Protein AF-A0A5J5BAY7-F1 (afdb_monomer_lite)

InterPro domains:
  IPR011989 Armadillo-like helical [G3DSA:1.25.10.10] (4-274)
  IPR016024 Armadillo-type fold [SSF48371] (13-218)

Radius of gyration: 22.44 Å; chains: 1; bounding box: 71×44×56 Å

Sequence (296 aa):
MIDYPHLGRLCSLVIPCALTALDHWSPAIKGQGMISFIHLAKNVNAAELSWYEDVILDACCQNIASSDDIWHLVVEMSVLLVTCIQQSNPRSPWYERMLNEMLSHLERQPRNKERRVAWLECIEPLLNGVGLVLLAHFSRIFPLFFRWMHADDDTTVLLVLERVHTVLKLTWIRNTTYIERLVDELATLYKEAVLKIAREEIRARILQILILLQQCKGSQFETAWDKHKDDPNLTALGPSFSGRDAATVKNSLLISMKMTLLNNDHLHIISHVMWGATTFTYEMNCLEGLLDQVAT

Organism: NCBI:txid561372

Structure (mmCIF, N/CA/C/O backbone):
data_AF-A0A5J5BAY7-F1
#
_entry.id   AF-A0A5J5BAY7-F1
#
loop_
_atom_site.group_PDB
_atom_site.id
_atom_site.type_symbol
_atom_site.label_atom_id
_atom_site.label_alt_id
_atom_site.label_comp_id
_atom_site.label_asym_id
_atom_site.label_entity_id
_atom_site.label_seq_id
_atom_site.pdbx_PDB_ins_code
_atom_site.Cartn_x
_atom_site.Cartn_y
_atom_site.Cartn_z
_atom_site.occupancy
_atom_site.B_iso_or_equiv
_atom_site.auth_seq_id
_atom_site.auth_comp_id
_atom_site.auth_asym_id
_atom_site.auth_atom_id
_atom_site.pdbx_PDB_model_num
ATOM 1 N N . MET A 1 1 ? 15.773 16.676 -19.544 1.00 53.06 1 MET A N 1
ATOM 2 C CA . MET A 1 1 ? 14.675 15.691 -19.591 1.00 53.06 1 MET A CA 1
ATOM 3 C C . MET A 1 1 ? 14.136 15.688 -21.003 1.00 53.06 1 MET A C 1
ATOM 5 O O . MET A 1 1 ? 13.925 16.762 -21.547 1.00 53.06 1 MET A O 1
ATOM 9 N N . ILE A 1 2 ? 14.073 14.512 -21.623 1.00 55.72 2 ILE A N 1
ATOM 10 C CA . ILE A 1 2 ? 13.462 14.324 -22.941 1.00 55.72 2 ILE A CA 1
ATOM 11 C C . ILE A 1 2 ? 12.095 13.706 -22.666 1.00 55.72 2 ILE A C 1
ATOM 13 O O . ILE A 1 2 ? 12.027 12.681 -21.982 1.00 55.72 2 ILE A O 1
ATOM 17 N N . ASP A 1 3 ? 11.047 14.336 -23.182 1.00 57.56 3 ASP A N 1
ATOM 18 C CA . ASP A 1 3 ? 9.665 13.911 -22.979 1.00 57.56 3 ASP A CA 1
ATOM 19 C C . ASP A 1 3 ? 9.143 13.125 -24.196 1.00 57.56 3 ASP A C 1
ATOM 21 O O . ASP A 1 3 ? 9.796 13.010 -25.245 1.00 57.56 3 ASP A O 1
ATOM 25 N N . TYR A 1 4 ? 7.953 12.547 -24.045 1.00 51.41 4 TYR A N 1
ATOM 26 C CA . TYR A 1 4 ? 7.202 11.921 -25.135 1.00 51.41 4 TYR A CA 1
ATOM 27 C C . TYR A 1 4 ? 7.071 12.881 -26.342 1.00 51.41 4 TYR A C 1
ATOM 29 O O . TYR A 1 4 ? 6.866 14.077 -26.127 1.00 51.41 4 TYR A O 1
ATOM 37 N N . PRO A 1 5 ? 7.160 12.421 -27.614 1.00 55.03 5 PRO A N 1
ATOM 38 C CA . PRO A 1 5 ? 7.156 11.035 -28.113 1.00 55.03 5 PRO A CA 1
ATOM 39 C C . PRO A 1 5 ? 8.536 10.440 -28.452 1.00 55.03 5 PRO A C 1
ATOM 41 O O . PRO A 1 5 ? 8.619 9.365 -29.045 1.00 55.03 5 PRO A O 1
ATOM 44 N N . HIS A 1 6 ? 9.640 11.120 -28.138 1.00 64.94 6 HIS A N 1
ATOM 45 C CA . HIS A 1 6 ? 10.969 10.685 -28.596 1.00 64.94 6 HIS A CA 1
ATOM 46 C C . HIS A 1 6 ? 11.645 9.667 -27.669 1.00 64.94 6 HIS A C 1
ATOM 48 O O . HIS A 1 6 ? 12.563 8.968 -28.100 1.00 64.94 6 HIS A O 1
ATOM 54 N N . LEU A 1 7 ? 11.176 9.557 -26.423 1.00 67.00 7 LEU A N 1
ATOM 55 C CA . LEU A 1 7 ? 11.771 8.693 -25.404 1.00 67.00 7 LEU A CA 1
ATOM 56 C C . LEU A 1 7 ? 11.570 7.195 -25.685 1.00 67.00 7 LEU A C 1
ATOM 58 O O . LEU A 1 7 ? 12.484 6.414 -25.441 1.00 67.00 7 LEU A O 1
ATOM 62 N N . GLY A 1 8 ? 10.447 6.810 -26.297 1.00 66.69 8 GLY A N 1
ATOM 63 C CA . GLY A 1 8 ? 10.157 5.416 -26.648 1.00 66.69 8 GLY A CA 1
ATOM 64 C C . GLY A 1 8 ? 11.190 4.774 -27.574 1.00 66.69 8 GLY A C 1
ATOM 65 O O . GLY A 1 8 ? 11.616 3.636 -27.390 1.00 66.69 8 GLY A O 1
ATOM 66 N N . ARG A 1 9 ? 11.712 5.557 -28.528 1.00 73.31 9 ARG A N 1
ATOM 67 C CA . ARG A 1 9 ? 12.782 5.116 -29.443 1.00 73.31 9 ARG A CA 1
ATOM 68 C C . ARG A 1 9 ? 14.124 4.917 -28.740 1.00 73.31 9 ARG A C 1
ATOM 70 O O . ARG A 1 9 ? 14.984 4.221 -29.271 1.00 73.31 9 ARG A O 1
ATOM 77 N N . LEU A 1 10 ? 14.303 5.532 -27.573 1.00 80.75 10 LEU A N 1
ATOM 78 C CA . LEU A 1 10 ? 15.515 5.443 -26.765 1.00 80.75 10 LEU A CA 1
ATOM 79 C C . LEU A 1 10 ? 15.427 4.353 -25.689 1.00 80.75 10 LEU A C 1
ATOM 81 O O . LEU A 1 10 ? 16.449 4.062 -25.073 1.00 80.75 10 LEU A O 1
ATOM 85 N N . CYS A 1 11 ? 14.270 3.712 -25.478 1.00 83.56 11 CYS A N 1
ATOM 86 C CA . CYS A 1 11 ? 14.108 2.637 -24.490 1.00 83.56 11 CYS A CA 1
ATOM 87 C C . CYS A 1 11 ? 15.143 1.517 -24.661 1.00 83.56 11 CYS A C 1
ATOM 89 O O . CYS A 1 11 ? 15.718 1.064 -23.676 1.00 83.56 11 CYS A O 1
ATOM 91 N N . SER A 1 12 ? 15.460 1.149 -25.906 1.00 85.38 12 SER A N 1
ATOM 92 C CA . SER A 1 12 ? 16.473 0.133 -26.230 1.00 85.38 12 SER A CA 1
ATOM 93 C C . SER A 1 12 ? 17.891 0.485 -25.766 1.00 85.38 12 SER A C 1
ATOM 95 O O . SER A 1 12 ? 18.706 -0.413 -25.570 1.00 85.38 12 SER A O 1
ATOM 97 N N . LEU A 1 13 ? 18.182 1.773 -25.561 1.00 87.56 13 LEU A N 1
ATOM 98 C CA . LEU A 1 13 ? 19.446 2.261 -25.016 1.00 87.56 13 LEU A CA 1
ATOM 99 C C . LEU A 1 13 ? 19.351 2.503 -23.505 1.00 87.56 13 LEU A C 1
ATOM 101 O O . LEU A 1 13 ? 20.243 2.114 -22.756 1.00 87.56 13 LEU A O 1
ATOM 105 N N . VAL A 1 14 ? 18.273 3.145 -23.048 1.00 90.38 14 VAL A N 1
ATOM 106 C CA . VAL A 1 14 ? 18.127 3.572 -21.650 1.00 90.38 14 VAL A CA 1
ATOM 107 C C . VAL A 1 14 ? 17.902 2.381 -20.722 1.00 90.38 14 VAL A C 1
ATOM 109 O O . VAL A 1 14 ? 18.503 2.347 -19.652 1.00 90.38 14 VAL A O 1
ATOM 112 N N . ILE A 1 15 ? 17.083 1.397 -21.116 1.00 93.81 15 ILE A N 1
ATOM 113 C CA . ILE A 1 15 ? 16.728 0.263 -20.248 1.00 93.81 15 ILE A CA 1
ATOM 114 C C . ILE A 1 15 ? 17.970 -0.558 -19.867 1.00 93.81 15 ILE A C 1
ATOM 116 O O . ILE A 1 15 ? 18.195 -0.720 -18.669 1.00 93.81 15 ILE A O 1
ATOM 120 N N . PRO A 1 16 ? 18.840 -1.007 -20.799 1.00 94.31 16 PRO A N 1
ATOM 121 C CA . PRO A 1 16 ? 20.054 -1.733 -20.416 1.00 94.31 16 PRO A CA 1
ATOM 122 C C . PRO A 1 16 ? 20.994 -0.929 -19.505 1.00 94.31 16 PRO A C 1
ATOM 124 O O . PRO A 1 16 ? 21.554 -1.477 -18.554 1.00 94.31 16 PRO A O 1
ATOM 127 N N . CYS A 1 17 ? 21.153 0.377 -19.754 1.00 94.69 17 CYS A N 1
ATOM 128 C CA . CYS A 1 17 ? 21.974 1.245 -18.906 1.00 94.69 17 CYS A CA 1
ATOM 129 C C . CYS A 1 17 ? 21.384 1.402 -17.499 1.00 94.69 17 CYS A C 1
ATOM 131 O O . CYS A 1 17 ? 22.120 1.336 -16.515 1.00 94.69 17 CYS A O 1
ATOM 133 N N . ALA A 1 18 ? 20.066 1.583 -17.397 1.00 95.81 18 ALA A N 1
ATOM 134 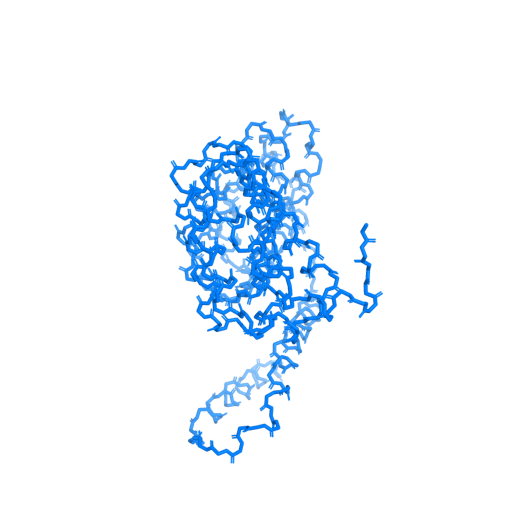C CA . ALA A 1 18 ? 19.375 1.695 -16.121 1.00 95.81 18 ALA A CA 1
ATOM 135 C C . ALA A 1 18 ? 19.433 0.374 -15.336 1.00 95.81 18 ALA A C 1
ATOM 137 O O . ALA A 1 18 ? 19.742 0.408 -14.149 1.00 95.81 18 ALA A O 1
ATOM 138 N N . LEU A 1 19 ? 19.246 -0.781 -15.992 1.00 96.44 19 LEU A N 1
ATOM 139 C CA . LEU A 1 19 ? 19.430 -2.105 -15.376 1.00 96.44 19 LEU A CA 1
ATOM 140 C C . LEU A 1 19 ? 20.855 -2.275 -14.835 1.00 96.44 19 LEU A C 1
ATOM 142 O O . LEU A 1 19 ? 21.036 -2.618 -13.672 1.00 96.44 19 LEU A O 1
ATOM 146 N N . THR A 1 20 ? 21.868 -1.915 -15.628 1.00 95.88 20 THR A N 1
ATOM 147 C CA . THR A 1 20 ? 23.274 -1.974 -15.190 1.00 95.88 20 THR A CA 1
ATOM 148 C C . THR A 1 20 ? 23.527 -1.085 -13.964 1.00 95.88 20 THR A C 1
ATOM 150 O O . THR A 1 20 ? 24.296 -1.445 -13.073 1.00 95.88 20 THR A O 1
ATOM 153 N N . ALA A 1 21 ? 22.878 0.081 -13.892 1.00 96.50 21 ALA A N 1
ATOM 154 C CA . ALA A 1 21 ? 22.967 0.958 -12.728 1.00 96.50 21 ALA A CA 1
ATOM 155 C C . ALA A 1 21 ? 22.283 0.360 -11.483 1.00 96.50 21 ALA A C 1
ATOM 157 O O . ALA A 1 21 ? 22.792 0.543 -10.377 1.00 96.50 21 ALA A O 1
ATOM 158 N N . LEU A 1 22 ? 21.172 -0.372 -11.644 1.00 95.94 22 LEU A N 1
ATOM 159 C CA . LEU A 1 22 ? 20.490 -1.073 -10.547 1.00 95.94 22 LEU A CA 1
ATOM 160 C C . LEU A 1 22 ? 21.323 -2.224 -9.960 1.00 95.94 22 LEU A C 1
ATOM 162 O O . LEU A 1 22 ? 21.253 -2.471 -8.754 1.00 95.94 22 LEU A O 1
ATOM 166 N N . ASP A 1 23 ? 22.147 -2.880 -10.777 1.00 94.12 23 ASP A N 1
ATOM 167 C CA . ASP A 1 23 ? 23.047 -3.958 -10.339 1.00 94.12 23 ASP A CA 1
ATOM 168 C C . ASP A 1 23 ? 24.301 -3.441 -9.615 1.00 94.12 23 ASP A C 1
ATOM 170 O O . ASP A 1 23 ? 25.063 -4.202 -9.013 1.00 94.12 23 ASP A O 1
ATOM 174 N N . HIS A 1 24 ? 24.532 -2.128 -9.637 1.00 94.69 24 HIS A N 1
ATOM 175 C CA . HIS A 1 24 ? 25.718 -1.533 -9.046 1.00 94.69 24 HIS A CA 1
ATOM 176 C C . HIS A 1 24 ? 25.659 -1.539 -7.507 1.00 94.69 24 HIS A C 1
ATOM 178 O O . HIS A 1 24 ? 24.650 -1.201 -6.909 1.00 94.69 24 HIS A O 1
ATOM 184 N N . TRP A 1 25 ? 26.761 -1.840 -6.816 1.00 91.12 25 TRP A N 1
ATOM 185 C CA . TRP A 1 25 ? 26.791 -1.922 -5.343 1.00 91.12 25 TRP A CA 1
ATOM 186 C C . TRP A 1 25 ? 26.541 -0.579 -4.621 1.00 91.12 25 TRP A C 1
ATOM 188 O O . TRP A 1 25 ? 26.027 -0.564 -3.506 1.00 91.12 25 TRP A O 1
ATOM 198 N N . SER A 1 26 ? 26.917 0.548 -5.236 1.00 93.81 26 SER A N 1
ATOM 199 C CA . SER A 1 26 ? 26.745 1.900 -4.671 1.00 93.81 26 SER A CA 1
ATOM 200 C C . SER A 1 26 ? 25.283 2.376 -4.717 1.00 93.81 26 SER A C 1
ATOM 202 O O . SER A 1 26 ? 24.743 2.510 -5.822 1.00 93.81 26 SER A O 1
ATOM 204 N N . PRO A 1 27 ? 24.674 2.747 -3.569 1.00 93.62 27 PRO A N 1
ATOM 205 C CA . PRO A 1 27 ? 23.309 3.276 -3.516 1.00 93.62 27 PRO A CA 1
ATOM 206 C C . PRO A 1 27 ? 23.093 4.514 -4.392 1.00 93.62 27 PRO A C 1
ATOM 208 O O . PRO A 1 27 ? 22.037 4.661 -4.995 1.00 93.62 27 PRO A O 1
ATOM 211 N N . ALA A 1 28 ? 24.103 5.378 -4.530 1.00 94.44 28 ALA A N 1
ATOM 212 C CA . ALA A 1 28 ? 23.997 6.583 -5.351 1.00 94.44 28 ALA A CA 1
ATOM 213 C C . ALA A 1 28 ? 23.792 6.256 -6.841 1.00 94.44 28 ALA A C 1
ATOM 215 O O . ALA A 1 28 ? 22.986 6.897 -7.513 1.00 94.44 28 ALA A O 1
ATOM 216 N N . ILE A 1 29 ? 24.492 5.235 -7.350 1.00 95.19 29 ILE A N 1
ATOM 217 C CA . ILE A 1 29 ? 24.365 4.796 -8.747 1.00 95.19 29 ILE A CA 1
ATOM 218 C C . ILE A 1 29 ? 23.037 4.062 -8.949 1.00 95.19 29 ILE A C 1
ATOM 220 O O . ILE A 1 29 ? 22.323 4.370 -9.905 1.00 95.19 29 ILE A O 1
ATOM 224 N N . LYS A 1 30 ? 22.649 3.195 -8.002 1.00 96.06 30 LYS A N 1
ATOM 225 C CA . LYS A 1 30 ? 21.320 2.565 -8.002 1.00 96.06 30 LYS A CA 1
ATOM 226 C C . LYS A 1 30 ? 20.202 3.599 -8.059 1.00 96.06 30 LYS A C 1
ATOM 228 O O . LYS A 1 30 ? 19.311 3.485 -8.894 1.00 96.06 30 LYS A O 1
ATOM 233 N N . GLY A 1 31 ? 20.286 4.639 -7.228 1.00 96.19 31 GLY A N 1
ATOM 234 C CA . GLY A 1 31 ? 19.310 5.725 -7.189 1.00 96.19 31 GLY A CA 1
ATOM 235 C C . GLY A 1 31 ? 19.138 6.414 -8.544 1.00 96.19 31 GLY A C 1
ATOM 236 O O . GLY A 1 31 ? 18.011 6.655 -8.962 1.00 96.19 31 GLY A O 1
ATOM 237 N N . GLN A 1 32 ? 20.223 6.654 -9.290 1.00 96.38 32 GLN A N 1
ATOM 238 C CA . GLN A 1 32 ? 20.127 7.207 -10.651 1.00 96.38 32 GLN A CA 1
ATOM 239 C C . GLN A 1 32 ? 19.457 6.240 -11.640 1.00 96.38 32 GLN A C 1
ATOM 241 O O . GLN A 1 32 ? 18.660 6.672 -12.478 1.00 96.38 32 GLN A O 1
ATOM 246 N N . GLY A 1 33 ? 19.727 4.936 -11.522 1.00 96.62 33 GLY A N 1
ATOM 247 C CA . GLY A 1 33 ? 19.006 3.903 -12.272 1.00 96.62 33 GLY A CA 1
ATOM 248 C C . GLY A 1 33 ? 17.502 3.931 -11.985 1.00 96.62 33 GLY A C 1
ATOM 249 O O . GLY A 1 33 ? 16.695 3.956 -12.912 1.00 96.62 33 GLY A O 1
ATOM 250 N N . MET A 1 34 ? 17.123 4.033 -10.708 1.00 97.3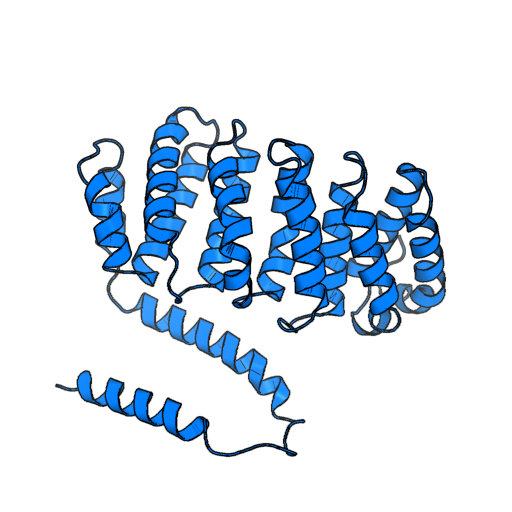1 34 MET A N 1
ATOM 251 C CA . MET A 1 34 ? 15.722 4.102 -10.276 1.00 97.31 34 MET A CA 1
ATOM 252 C C . MET A 1 34 ? 15.021 5.362 -10.781 1.00 97.31 34 MET A C 1
ATOM 254 O O . MET A 1 34 ? 13.934 5.268 -11.341 1.00 97.31 34 MET A O 1
ATOM 258 N N . ILE A 1 35 ? 15.657 6.533 -10.665 1.00 96.94 35 ILE A N 1
ATOM 259 C CA . ILE A 1 35 ? 15.130 7.802 -11.199 1.00 96.94 35 ILE A CA 1
ATOM 260 C C . ILE A 1 35 ? 14.907 7.702 -12.711 1.00 96.94 35 ILE A C 1
ATOM 262 O O . ILE A 1 35 ? 13.886 8.165 -13.220 1.00 96.94 35 ILE A O 1
ATOM 266 N N . SER A 1 36 ? 15.832 7.062 -13.431 1.00 95.56 36 SER A N 1
ATOM 267 C CA . SER A 1 36 ? 15.702 6.850 -14.874 1.00 95.56 36 SER A CA 1
ATOM 268 C C . SER A 1 36 ? 14.483 5.985 -15.201 1.00 95.56 36 SER A C 1
ATOM 270 O O . SER A 1 36 ? 13.698 6.341 -16.078 1.00 95.56 36 SER A O 1
ATOM 272 N N . PHE A 1 37 ? 14.269 4.894 -14.463 1.00 96.38 37 PHE A N 1
ATOM 273 C CA . PHE A 1 37 ? 13.086 4.050 -14.628 1.00 96.38 37 PHE A CA 1
ATOM 274 C C . PHE A 1 37 ? 11.779 4.735 -14.226 1.00 96.38 37 PHE A C 1
ATOM 276 O O . PHE A 1 37 ? 10.783 4.574 -14.924 1.00 96.38 37 PHE A O 1
ATOM 283 N N . ILE A 1 38 ? 11.774 5.530 -13.155 1.00 96.69 38 ILE A N 1
ATOM 284 C CA . ILE A 1 38 ? 10.616 6.345 -12.760 1.00 96.69 38 ILE A CA 1
ATOM 285 C C . ILE A 1 38 ? 10.261 7.325 -13.885 1.00 96.69 38 ILE A C 1
ATOM 287 O O . ILE A 1 38 ? 9.089 7.458 -14.242 1.00 96.69 38 ILE A O 1
ATOM 291 N N . HIS A 1 39 ? 11.263 7.982 -14.484 1.00 93.69 39 HIS A N 1
ATOM 292 C CA . HIS A 1 39 ? 11.052 8.870 -15.630 1.00 93.69 39 HIS A CA 1
ATOM 293 C C . HIS A 1 39 ? 10.486 8.112 -16.830 1.00 93.69 39 HIS A C 1
ATOM 295 O O . HIS A 1 39 ? 9.525 8.583 -17.435 1.00 93.69 39 HIS A O 1
ATOM 301 N N . LEU A 1 40 ? 11.023 6.929 -17.148 1.00 93.06 40 LEU A N 1
ATOM 302 C CA . LEU A 1 40 ? 10.477 6.076 -18.207 1.00 93.06 40 LEU A CA 1
ATOM 303 C C . LEU A 1 40 ? 9.014 5.716 -17.922 1.00 93.06 40 LEU A C 1
ATOM 305 O O . LEU A 1 40 ? 8.155 6.010 -18.743 1.00 93.06 40 LEU A O 1
ATOM 309 N N . ALA A 1 41 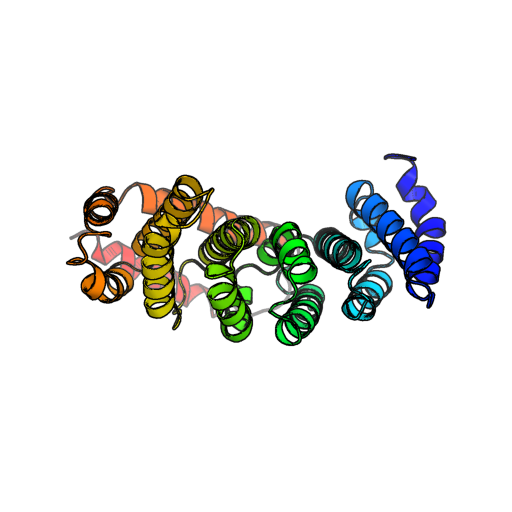? 8.707 5.170 -16.746 1.00 92.94 41 ALA A N 1
ATOM 310 C CA . ALA A 1 41 ? 7.361 4.720 -16.393 1.00 92.94 41 ALA A CA 1
ATOM 311 C C . ALA A 1 41 ? 6.300 5.832 -16.483 1.00 92.94 41 ALA A C 1
ATOM 313 O O . ALA A 1 41 ? 5.147 5.552 -16.797 1.00 92.94 41 ALA A O 1
ATOM 314 N N . LYS A 1 42 ? 6.687 7.091 -16.234 1.00 92.19 42 LYS A N 1
ATOM 315 C CA . LYS A 1 42 ? 5.799 8.263 -16.327 1.00 92.19 42 LYS A CA 1
ATOM 316 C C . LYS A 1 42 ? 5.621 8.806 -17.751 1.00 92.19 42 LYS A C 1
ATOM 318 O O . LYS A 1 42 ? 4.668 9.542 -17.985 1.00 92.19 42 LYS A O 1
ATOM 323 N N . ASN A 1 43 ? 6.520 8.487 -18.685 1.00 90.00 43 ASN A N 1
ATOM 324 C CA . ASN A 1 43 ? 6.593 9.146 -20.000 1.00 90.00 43 ASN A CA 1
ATOM 325 C C . ASN A 1 43 ? 6.517 8.193 -21.202 1.00 90.00 43 ASN A C 1
ATOM 327 O O . ASN A 1 43 ? 6.431 8.648 -22.343 1.00 90.00 43 ASN A O 1
ATOM 331 N N . VAL A 1 44 ? 6.581 6.888 -20.966 1.00 88.06 44 VAL A N 1
ATOM 332 C CA . VAL A 1 44 ? 6.598 5.839 -21.986 1.00 88.06 44 VAL A CA 1
ATOM 333 C C . VAL A 1 44 ? 5.330 4.994 -21.872 1.00 88.06 44 VAL A C 1
ATOM 335 O O . VAL A 1 44 ? 4.807 4.785 -20.779 1.00 88.06 44 VAL A O 1
ATOM 338 N N . ASN A 1 45 ? 4.810 4.519 -23.007 1.00 84.12 45 ASN A N 1
ATOM 339 C CA . ASN A 1 45 ? 3.641 3.643 -23.004 1.00 84.12 45 ASN A CA 1
ATOM 340 C C . ASN A 1 45 ? 4.010 2.213 -22.559 1.00 84.12 45 ASN A C 1
ATOM 342 O O . ASN A 1 45 ? 5.14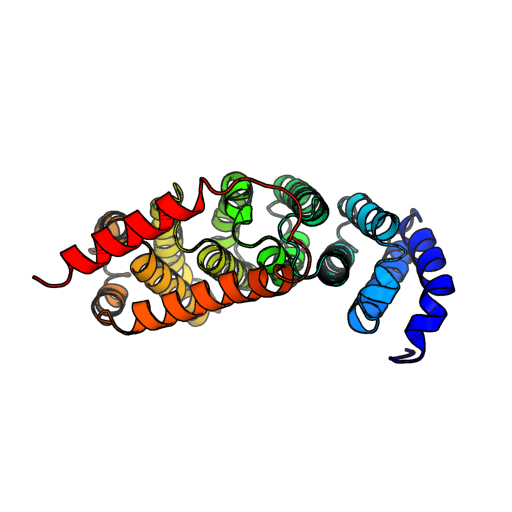9 1.764 -22.688 1.00 84.12 45 ASN A O 1
ATOM 346 N N . ALA A 1 46 ? 3.021 1.464 -22.076 1.00 86.56 46 ALA A N 1
ATOM 347 C CA . ALA A 1 46 ? 3.229 0.097 -21.603 1.00 86.56 46 ALA A CA 1
ATOM 348 C C . ALA A 1 46 ? 3.785 -0.851 -22.682 1.00 86.56 46 ALA A C 1
ATOM 350 O O . ALA A 1 46 ? 4.557 -1.751 -22.363 1.00 86.56 46 ALA A O 1
ATOM 351 N N . ALA A 1 47 ? 3.434 -0.648 -23.958 1.00 86.50 47 ALA A N 1
ATOM 352 C CA . ALA A 1 47 ? 3.891 -1.507 -25.049 1.00 86.50 47 ALA A CA 1
ATOM 353 C C . ALA A 1 47 ? 5.416 -1.432 -25.233 1.00 86.50 47 ALA A C 1
ATOM 355 O O . ALA A 1 47 ? 6.059 -2.452 -25.460 1.00 86.50 47 ALA A O 1
ATOM 356 N N . GLU A 1 48 ? 6.011 -0.253 -25.069 1.00 86.44 48 GLU A N 1
ATOM 357 C CA . GLU A 1 48 ? 7.461 -0.052 -25.155 1.00 86.44 48 GLU A CA 1
ATOM 358 C C . GLU A 1 48 ? 8.212 -0.718 -23.989 1.00 86.44 48 GLU A C 1
ATOM 360 O O . GLU A 1 48 ? 9.302 -1.254 -24.195 1.00 86.44 48 GLU A O 1
ATOM 365 N N . LEU A 1 49 ? 7.619 -0.761 -22.789 1.00 88.94 49 LEU A N 1
ATOM 366 C CA . LEU A 1 49 ? 8.199 -1.450 -21.627 1.00 88.94 49 LEU A CA 1
ATOM 367 C C . LEU A 1 49 ? 7.948 -2.964 -21.631 1.00 88.94 49 LEU A C 1
ATOM 369 O O . LEU A 1 49 ? 8.771 -3.707 -21.103 1.00 88.94 49 LEU A O 1
ATOM 373 N N . SER A 1 50 ? 6.856 -3.429 -22.246 1.00 85.25 50 SER A N 1
ATOM 374 C CA . SER A 1 50 ? 6.458 -4.847 -22.248 1.00 85.25 50 SER A CA 1
ATOM 375 C C . SER A 1 50 ? 7.505 -5.779 -22.869 1.00 85.25 50 SER A C 1
ATOM 377 O O . SER A 1 50 ? 7.671 -6.909 -22.423 1.00 85.25 50 SER A O 1
ATOM 379 N N . TRP A 1 51 ? 8.306 -5.287 -23.822 1.00 87.31 51 TRP A N 1
ATOM 380 C CA . TRP A 1 51 ? 9.426 -6.037 -24.411 1.00 87.31 51 TRP A CA 1
ATOM 381 C C . TRP A 1 51 ? 10.527 -6.401 -23.407 1.00 87.31 51 TRP A C 1
ATOM 383 O O . TRP A 1 51 ? 11.336 -7.287 -23.674 1.00 87.31 51 TRP A O 1
ATOM 393 N N . TYR A 1 52 ? 10.565 -5.709 -22.270 1.00 91.88 52 TYR A N 1
ATOM 394 C CA . TYR A 1 52 ? 11.541 -5.878 -21.200 1.00 91.88 52 TYR A CA 1
ATOM 395 C C . TYR A 1 52 ? 10.866 -6.255 -19.874 1.00 91.88 52 TYR A C 1
ATOM 397 O O . TYR A 1 52 ? 11.481 -6.104 -18.821 1.00 91.88 52 TYR A O 1
ATOM 405 N N . GLU A 1 53 ? 9.613 -6.723 -19.914 1.00 93.31 53 GLU A N 1
ATOM 406 C CA . GLU A 1 53 ? 8.786 -6.993 -18.733 1.00 93.31 53 GLU A CA 1
ATOM 407 C C . GLU A 1 53 ? 9.531 -7.803 -17.671 1.00 93.31 53 GLU A C 1
ATOM 409 O O . GLU A 1 53 ? 9.747 -7.309 -16.563 1.00 93.31 53 GLU A O 1
ATOM 414 N N . ASP A 1 54 ? 9.971 -9.012 -18.023 1.00 95.06 54 ASP A N 1
ATOM 415 C CA . ASP A 1 54 ? 10.544 -9.935 -17.045 1.00 95.06 54 ASP A CA 1
ATOM 416 C C . ASP A 1 54 ? 11.830 -9.380 -16.427 1.00 95.06 54 ASP A C 1
ATOM 418 O O . ASP A 1 54 ? 12.013 -9.438 -15.214 1.00 95.06 54 ASP A O 1
ATOM 422 N N . VAL A 1 55 ? 12.709 -8.784 -17.239 1.00 95.94 55 VAL A N 1
ATOM 423 C CA . VAL A 1 55 ? 13.994 -8.257 -16.756 1.00 95.94 55 VAL A CA 1
ATOM 424 C C . VAL A 1 55 ? 13.819 -7.014 -15.886 1.00 95.94 55 VAL A C 1
ATOM 426 O O . VAL A 1 55 ? 14.528 -6.855 -14.895 1.00 95.94 55 VAL A O 1
ATOM 429 N N . ILE A 1 56 ? 12.856 -6.148 -16.212 1.00 96.50 56 ILE A N 1
ATOM 430 C CA . ILE A 1 56 ? 12.563 -4.951 -15.419 1.00 96.50 56 ILE A CA 1
ATOM 431 C C . ILE A 1 56 ? 11.924 -5.342 -14.086 1.00 96.50 56 ILE A C 1
ATOM 433 O O . ILE A 1 56 ? 12.342 -4.855 -13.033 1.00 96.50 56 ILE A O 1
ATOM 437 N N . LEU A 1 57 ? 10.904 -6.202 -14.112 1.00 96.88 57 LEU A N 1
ATOM 438 C CA . LEU A 1 57 ? 10.158 -6.559 -12.907 1.00 96.88 57 LEU A CA 1
ATOM 439 C C . LEU A 1 57 ? 10.964 -7.471 -11.979 1.00 96.88 57 LEU A C 1
ATOM 441 O O . LEU A 1 57 ? 10.850 -7.341 -10.757 1.00 96.88 57 LEU A O 1
ATOM 445 N N . ASP A 1 58 ? 11.840 -8.320 -12.521 1.00 96.69 58 ASP A N 1
ATOM 446 C CA . ASP A 1 58 ? 12.793 -9.075 -11.708 1.00 96.69 58 ASP A CA 1
ATOM 447 C C . ASP A 1 58 ? 13.806 -8.141 -11.030 1.00 96.69 58 ASP A C 1
ATOM 449 O O . ASP A 1 58 ? 13.988 -8.224 -9.813 1.00 96.69 58 ASP A O 1
ATOM 453 N N . ALA A 1 59 ? 14.367 -7.169 -11.763 1.00 96.12 59 ALA A N 1
ATOM 454 C CA . ALA A 1 59 ? 15.260 -6.159 -11.192 1.00 96.12 59 ALA A CA 1
ATOM 455 C C . ALA A 1 59 ? 14.577 -5.322 -10.096 1.00 96.12 59 ALA A C 1
ATOM 457 O O . ALA A 1 59 ? 15.207 -5.007 -9.081 1.00 96.12 59 ALA A O 1
ATOM 458 N N . CYS A 1 60 ? 13.286 -5.001 -10.248 1.00 96.31 60 CYS A N 1
ATOM 459 C CA . CYS A 1 60 ? 12.503 -4.363 -9.187 1.00 96.31 60 CYS A CA 1
ATOM 460 C C . CYS A 1 60 ? 12.482 -5.234 -7.927 1.00 96.31 60 CYS A C 1
ATOM 462 O O . CYS A 1 60 ? 12.889 -4.765 -6.866 1.00 96.31 60 CYS A O 1
ATOM 464 N N . CYS A 1 61 ? 12.090 -6.508 -8.052 1.00 94.62 61 CYS A N 1
ATOM 465 C CA . CYS A 1 61 ? 12.000 -7.433 -6.920 1.00 94.62 61 CYS A CA 1
ATOM 466 C C . CYS A 1 61 ? 13.343 -7.577 -6.187 1.00 94.62 61 CYS A C 1
ATOM 468 O O . CYS A 1 61 ? 13.393 -7.478 -4.962 1.00 94.62 61 CYS A O 1
ATOM 470 N N . GLN A 1 62 ? 14.440 -7.750 -6.930 1.00 93.12 62 GLN A N 1
ATOM 471 C CA . GLN A 1 62 ? 15.782 -7.886 -6.357 1.00 93.12 62 GLN A CA 1
ATOM 472 C C . GLN A 1 62 ? 16.223 -6.640 -5.571 1.00 93.12 62 GLN A C 1
ATOM 474 O O . GLN A 1 62 ? 16.935 -6.748 -4.571 1.00 93.12 62 GLN A O 1
ATOM 479 N N . ASN A 1 63 ? 15.784 -5.449 -5.991 1.00 93.94 63 ASN A N 1
ATOM 480 C CA . ASN A 1 63 ? 16.165 -4.189 -5.357 1.00 93.94 63 ASN A CA 1
ATOM 481 C C . ASN A 1 63 ? 15.258 -3.774 -4.190 1.00 93.94 63 ASN A C 1
ATOM 483 O O . ASN A 1 63 ? 15.607 -2.821 -3.493 1.00 93.94 63 ASN A O 1
ATOM 487 N N . ILE A 1 64 ? 14.170 -4.493 -3.885 1.00 90.56 64 ILE A N 1
ATOM 488 C CA . ILE A 1 64 ? 13.371 -4.251 -2.666 1.00 90.56 64 ILE A CA 1
ATOM 489 C C . ILE A 1 64 ? 14.248 -4.403 -1.408 1.00 90.56 64 ILE A C 1
ATOM 491 O O . ILE A 1 64 ? 14.125 -3.635 -0.458 1.00 90.56 64 ILE A O 1
ATOM 495 N N . ALA A 1 65 ? 15.257 -5.271 -1.414 1.00 82.31 65 ALA A N 1
ATOM 496 C CA . ALA A 1 65 ? 16.205 -5.392 -0.304 1.00 82.31 65 ALA A CA 1
ATOM 497 C C . ALA A 1 65 ? 17.264 -4.264 -0.212 1.00 82.31 65 ALA A C 1
ATOM 499 O O . ALA A 1 65 ? 18.373 -4.499 0.266 1.00 82.31 65 ALA A O 1
ATOM 500 N N . SER A 1 66 ? 16.950 -3.044 -0.653 1.00 81.19 66 SER A N 1
ATOM 501 C CA . SER A 1 66 ? 17.878 -1.904 -0.642 1.00 81.19 66 SER A CA 1
ATOM 502 C C . SER A 1 66 ? 18.019 -1.205 0.720 1.00 81.19 66 SER A C 1
ATOM 504 O O . SER A 1 66 ? 17.257 -1.441 1.669 1.00 81.19 66 SER A O 1
ATOM 506 N N . SER A 1 67 ? 19.024 -0.324 0.799 1.00 83.56 67 SER A N 1
ATOM 507 C CA . SER A 1 67 ? 19.258 0.577 1.931 1.00 83.56 67 SER A CA 1
ATOM 508 C C . SER A 1 67 ? 18.133 1.602 2.100 1.00 83.56 67 SER A C 1
ATOM 510 O O . SER A 1 67 ? 17.374 1.874 1.168 1.00 83.56 67 SER A O 1
ATOM 512 N N . ASP A 1 68 ? 18.049 2.186 3.296 1.00 83.75 68 ASP A N 1
ATOM 513 C CA . ASP A 1 68 ? 17.015 3.166 3.654 1.00 83.75 68 ASP A CA 1
ATOM 514 C C . ASP A 1 68 ? 17.062 4.404 2.741 1.00 83.75 68 ASP A C 1
ATOM 516 O O . ASP A 1 68 ? 16.022 4.825 2.236 1.00 83.75 68 ASP A O 1
ATOM 520 N N . ASP A 1 69 ? 18.265 4.885 2.404 1.00 88.44 69 ASP A N 1
ATOM 521 C CA . ASP A 1 69 ? 18.493 6.087 1.584 1.00 88.44 69 ASP A CA 1
ATOM 522 C C . ASP A 1 69 ? 17.784 6.070 0.220 1.00 88.44 69 ASP A C 1
ATOM 524 O O . ASP A 1 69 ? 17.388 7.115 -0.296 1.00 88.44 69 ASP A O 1
ATOM 528 N N . ILE A 1 70 ? 17.625 4.889 -0.384 1.00 93.50 70 ILE A N 1
ATOM 529 C CA . ILE A 1 70 ? 17.025 4.729 -1.718 1.00 93.50 70 ILE A CA 1
ATOM 530 C C . ILE A 1 70 ? 15.696 3.980 -1.684 1.00 93.50 70 ILE A C 1
ATOM 532 O O . ILE A 1 70 ? 15.085 3.776 -2.730 1.00 93.50 70 ILE A O 1
ATOM 536 N N . TRP A 1 71 ? 15.219 3.585 -0.502 1.00 94.00 71 TRP A N 1
ATOM 537 C CA . TRP A 1 71 ? 13.993 2.802 -0.365 1.00 94.00 71 TRP A CA 1
ATOM 538 C C . TRP A 1 71 ? 12.784 3.491 -1.008 1.00 94.00 71 TRP A C 1
ATOM 540 O O . TRP A 1 71 ? 12.002 2.840 -1.695 1.00 94.00 71 TRP A O 1
ATOM 550 N N . HIS A 1 72 ? 12.655 4.809 -0.849 1.00 95.19 72 HIS A N 1
ATOM 551 C CA . HIS A 1 72 ? 11.567 5.567 -1.467 1.00 95.19 72 HIS A CA 1
ATOM 552 C C . HIS A 1 72 ? 11.567 5.459 -3.000 1.00 95.19 72 HIS A C 1
ATOM 554 O O . HIS A 1 72 ? 10.520 5.199 -3.591 1.00 95.19 72 HIS A O 1
ATOM 560 N N . LEU A 1 73 ? 12.744 5.546 -3.632 1.00 97.06 73 LEU A N 1
ATOM 561 C CA . LEU A 1 73 ? 12.896 5.366 -5.078 1.00 97.06 73 LEU A CA 1
ATOM 562 C C . LEU A 1 73 ? 12.569 3.936 -5.502 1.00 97.06 73 LEU A C 1
ATOM 564 O O . LEU A 1 73 ? 11.921 3.737 -6.524 1.00 97.06 73 LEU A O 1
ATOM 568 N N . VAL A 1 74 ? 12.994 2.939 -4.721 1.00 96.06 74 VAL A N 1
ATOM 569 C CA . VAL A 1 74 ? 12.710 1.525 -5.002 1.00 96.06 74 VAL A CA 1
ATOM 570 C C . VAL A 1 74 ? 11.211 1.269 -5.021 1.00 96.06 74 VAL A C 1
ATOM 572 O O . VAL A 1 74 ? 10.718 0.632 -5.951 1.00 96.06 74 VAL A O 1
ATOM 575 N N . VAL A 1 75 ? 10.489 1.746 -4.005 1.00 97.12 75 VAL A N 1
ATOM 576 C CA . VAL A 1 75 ? 9.039 1.561 -3.915 1.00 97.12 75 VAL A CA 1
ATOM 577 C C . VAL A 1 75 ? 8.347 2.277 -5.070 1.00 97.12 75 VAL A C 1
ATOM 579 O O . VAL A 1 75 ? 7.556 1.642 -5.766 1.00 97.12 75 VAL A O 1
ATOM 582 N N . GLU A 1 76 ? 8.655 3.556 -5.304 1.00 97.81 76 GLU A N 1
ATOM 583 C CA . GLU A 1 76 ? 8.035 4.336 -6.380 1.00 97.81 76 GLU A CA 1
ATOM 584 C C . GLU A 1 76 ? 8.277 3.677 -7.745 1.00 97.81 76 GLU A C 1
ATOM 586 O O . GLU A 1 76 ? 7.328 3.402 -8.480 1.00 97.81 76 GLU A O 1
ATOM 591 N N . MET A 1 77 ? 9.537 3.351 -8.054 1.00 97.62 77 MET A N 1
ATOM 592 C CA . MET A 1 77 ? 9.924 2.663 -9.286 1.00 97.62 77 MET A CA 1
ATOM 593 C C . MET A 1 77 ? 9.154 1.352 -9.455 1.00 97.62 77 MET A C 1
ATOM 595 O O . MET A 1 77 ? 8.565 1.112 -10.508 1.00 97.62 77 MET A O 1
ATOM 599 N N . SER A 1 78 ? 9.143 0.517 -8.416 1.00 97.50 78 SER A N 1
ATOM 600 C CA . SER A 1 78 ? 8.527 -0.809 -8.458 1.00 97.50 78 SER A CA 1
ATOM 601 C C . SER A 1 78 ? 7.022 -0.727 -8.685 1.00 97.50 78 SER A C 1
ATOM 603 O O . SER A 1 78 ? 6.495 -1.455 -9.525 1.00 97.50 78 SER A O 1
ATOM 605 N N . VAL A 1 79 ? 6.328 0.175 -7.978 1.00 97.31 79 VAL A N 1
ATOM 606 C CA . VAL A 1 79 ? 4.880 0.360 -8.143 1.00 97.31 79 VAL A CA 1
ATOM 607 C C . VAL A 1 79 ? 4.559 0.902 -9.534 1.00 97.31 79 VAL A C 1
ATOM 609 O O . VAL A 1 79 ? 3.669 0.371 -10.200 1.00 97.31 79 VAL A O 1
ATOM 612 N N . LEU A 1 80 ? 5.287 1.917 -10.006 1.00 96.69 80 LEU A N 1
ATOM 613 C CA . LEU A 1 80 ? 5.044 2.505 -11.323 1.00 96.69 80 LEU A CA 1
ATOM 614 C C . LEU A 1 80 ? 5.286 1.496 -12.445 1.00 96.69 80 LEU A C 1
ATOM 616 O O . LEU A 1 80 ? 4.449 1.372 -13.334 1.00 96.69 80 LEU A O 1
ATOM 620 N N . LEU A 1 81 ? 6.389 0.747 -12.400 1.00 96.56 81 LEU A N 1
ATOM 621 C CA . LEU A 1 81 ? 6.713 -0.212 -13.456 1.00 96.56 81 LEU A CA 1
ATOM 622 C C . LEU A 1 81 ? 5.759 -1.403 -13.456 1.00 96.56 81 LEU A C 1
ATOM 624 O O . LEU A 1 81 ? 5.248 -1.746 -14.520 1.00 96.56 81 LEU A O 1
ATOM 628 N N . VAL A 1 82 ? 5.450 -1.998 -12.296 1.00 95.94 82 VAL A N 1
ATOM 629 C CA . VAL A 1 82 ? 4.515 -3.134 -12.262 1.00 95.94 82 VAL A CA 1
ATOM 630 C C . VAL A 1 82 ? 3.117 -2.718 -12.706 1.00 95.94 82 VAL A C 1
ATOM 632 O O . VAL A 1 82 ? 2.495 -3.436 -13.478 1.00 95.94 82 VAL A O 1
ATOM 635 N N . THR A 1 83 ? 2.636 -1.540 -12.301 1.00 94.75 83 THR A N 1
ATOM 636 C CA . THR A 1 83 ? 1.299 -1.072 -12.700 1.00 94.75 83 THR A CA 1
ATOM 637 C C . THR A 1 83 ? 1.243 -0.596 -14.148 1.00 94.75 83 THR A C 1
ATOM 639 O O . THR A 1 83 ? 0.229 -0.806 -14.806 1.00 94.75 83 THR A O 1
ATOM 642 N N . CYS A 1 84 ? 2.326 -0.027 -14.683 1.00 93.44 84 CYS A N 1
ATOM 643 C CA . CYS A 1 84 ? 2.417 0.344 -16.095 1.00 93.44 84 CYS A CA 1
ATOM 644 C C . CYS A 1 84 ? 2.474 -0.893 -17.004 1.00 93.44 84 CYS A C 1
ATOM 646 O O . CYS A 1 84 ? 1.740 -0.963 -17.988 1.00 93.44 84 CYS A O 1
ATOM 648 N N . ILE A 1 85 ? 3.299 -1.889 -16.662 1.00 94.06 85 ILE A N 1
ATOM 649 C CA . ILE A 1 85 ? 3.507 -3.088 -17.486 1.00 94.06 85 ILE A CA 1
ATOM 650 C C . ILE A 1 85 ? 2.324 -4.060 -17.365 1.00 94.06 85 ILE A C 1
ATOM 652 O O . ILE A 1 85 ? 1.793 -4.498 -18.381 1.00 94.06 85 ILE A O 1
ATOM 656 N N . GLN A 1 86 ? 1.867 -4.357 -16.142 1.00 93.00 86 GLN A N 1
ATOM 657 C CA . GLN A 1 86 ? 0.782 -5.323 -15.898 1.00 93.00 86 GLN A CA 1
ATOM 658 C C . GLN A 1 86 ? -0.621 -4.727 -16.046 1.00 93.00 86 GLN A C 1
ATOM 660 O O . GLN A 1 86 ? -1.602 -5.470 -16.140 1.00 93.00 86 GLN A O 1
ATOM 665 N N . GLN A 1 87 ? -0.728 -3.396 -16.073 1.00 87.94 87 GLN A N 1
ATOM 666 C CA . GLN A 1 87 ? -1.974 -2.657 -16.267 1.00 87.94 87 GLN A CA 1
ATOM 667 C C . GLN A 1 87 ? -3.093 -3.128 -15.323 1.00 87.94 87 GLN A C 1
ATOM 669 O O . GLN A 1 87 ? -3.013 -2.957 -14.113 1.00 87.94 87 GLN A O 1
ATOM 674 N N . SER A 1 88 ? -4.169 -3.696 -15.868 1.00 76.69 88 SER A N 1
ATOM 675 C CA . SER A 1 88 ? -5.334 -4.175 -15.121 1.00 76.69 88 SER A CA 1
ATOM 676 C C . SER A 1 88 ? -5.420 -5.700 -15.106 1.00 76.69 88 SER A C 1
ATOM 678 O O . SER A 1 88 ? -6.520 -6.243 -15.100 1.00 76.69 88 SER A O 1
ATOM 680 N N . ASN A 1 89 ? -4.281 -6.403 -15.123 1.00 84.69 89 ASN A N 1
ATOM 681 C CA . ASN A 1 89 ? -4.232 -7.854 -14.948 1.00 84.69 89 ASN A CA 1
ATOM 682 C C . ASN A 1 89 ? -4.007 -8.232 -13.465 1.00 84.69 89 ASN A C 1
ATOM 684 O O . ASN A 1 89 ? -2.867 -8.492 -13.070 1.00 84.69 89 ASN A O 1
ATOM 688 N N . PRO A 1 90 ? -5.064 -8.341 -12.632 1.00 76.81 90 PRO A N 1
ATOM 689 C CA . PRO A 1 90 ? -4.928 -8.678 -11.211 1.00 76.81 90 PRO A CA 1
ATOM 690 C C . PRO A 1 90 ? -4.408 -10.098 -10.968 1.00 76.81 90 PRO A C 1
ATOM 692 O O . PRO A 1 90 ? -4.053 -10.437 -9.843 1.00 76.81 90 PRO A O 1
ATOM 695 N N . ARG A 1 91 ? -4.388 -10.954 -12.000 1.00 83.38 91 ARG A N 1
ATOM 696 C CA . ARG A 1 91 ? -3.862 -12.324 -11.922 1.00 83.38 91 ARG A CA 1
ATOM 697 C C . ARG A 1 91 ? -2.388 -12.416 -12.303 1.00 83.38 91 ARG A C 1
ATOM 699 O O . ARG A 1 91 ? -1.855 -13.520 -12.365 1.00 83.38 91 ARG A O 1
ATOM 706 N N . SER A 1 92 ? -1.739 -11.287 -12.583 1.00 90.44 92 SER A N 1
ATOM 707 C CA . SER A 1 92 ? -0.312 -11.291 -12.861 1.00 90.44 92 SER A CA 1
ATOM 708 C C . SER A 1 92 ? 0.475 -11.772 -11.636 1.00 90.44 92 SER A C 1
ATOM 710 O O . SER A 1 92 ? 0.328 -11.187 -10.556 1.00 90.44 92 SER A O 1
ATOM 712 N N . PRO A 1 93 ? 1.360 -12.777 -11.784 1.00 93.19 93 PRO A N 1
ATOM 713 C CA . PRO A 1 93 ? 2.219 -13.223 -10.690 1.00 93.19 93 PRO A CA 1
ATOM 714 C C . PRO A 1 93 ? 3.180 -12.117 -10.229 1.00 93.19 93 PRO A C 1
ATOM 716 O O . PRO A 1 93 ? 3.668 -12.154 -9.100 1.00 93.19 93 PRO A O 1
ATOM 719 N N . TRP A 1 94 ? 3.425 -11.100 -11.063 1.00 95.50 94 TRP A N 1
ATOM 720 C CA . TRP A 1 94 ? 4.274 -9.965 -10.713 1.00 95.50 94 TRP A CA 1
ATOM 721 C C . TRP A 1 94 ? 3.673 -9.087 -9.619 1.00 95.50 94 TRP A C 1
ATOM 723 O O . TRP A 1 94 ? 4.419 -8.614 -8.765 1.00 95.50 94 TRP A O 1
ATOM 733 N N . TYR A 1 95 ? 2.348 -8.909 -9.582 1.00 94.19 95 TYR A N 1
ATOM 734 C CA . TYR A 1 95 ? 1.700 -8.188 -8.483 1.00 94.19 95 TYR A CA 1
ATOM 735 C C . TYR A 1 95 ? 1.903 -8.900 -7.149 1.00 94.19 95 TYR A C 1
ATOM 737 O O . TYR A 1 95 ? 2.303 -8.272 -6.167 1.00 94.19 95 TYR A O 1
ATOM 745 N N . GLU A 1 96 ? 1.663 -10.212 -7.128 1.00 92.50 96 GLU A N 1
ATOM 746 C CA . GLU A 1 96 ? 1.836 -11.034 -5.933 1.00 92.50 96 GLU A CA 1
ATOM 747 C C . GLU A 1 96 ? 3.295 -11.031 -5.469 1.00 92.50 96 GLU A C 1
ATOM 749 O O . GLU A 1 96 ? 3.570 -10.765 -4.298 1.00 92.50 96 GLU A O 1
ATOM 754 N N . ARG A 1 97 ? 4.239 -11.274 -6.387 1.00 95.06 97 ARG A N 1
ATOM 755 C CA . ARG A 1 97 ? 5.673 -11.285 -6.083 1.00 95.06 97 ARG A CA 1
ATOM 756 C C . ARG A 1 97 ? 6.128 -9.939 -5.519 1.00 95.06 97 ARG A C 1
ATOM 758 O O . ARG A 1 97 ? 6.725 -9.905 -4.446 1.00 95.06 97 ARG A O 1
ATOM 765 N N . MET A 1 98 ? 5.778 -8.836 -6.184 1.00 95.19 98 MET A N 1
ATOM 766 C CA . MET A 1 98 ? 6.160 -7.485 -5.765 1.00 95.19 98 MET A CA 1
ATOM 767 C C . MET A 1 98 ? 5.599 -7.138 -4.382 1.00 95.19 98 MET A C 1
ATOM 769 O O . MET A 1 98 ? 6.332 -6.680 -3.503 1.00 95.19 98 MET A O 1
ATOM 773 N N . LEU A 1 99 ? 4.306 -7.396 -4.161 1.00 95.19 99 LEU A N 1
ATOM 774 C CA . LEU A 1 99 ? 3.660 -7.143 -2.876 1.00 95.19 99 LEU A CA 1
ATOM 775 C C . LEU A 1 99 ? 4.291 -7.986 -1.763 1.00 95.19 99 LEU A C 1
ATOM 777 O O . LEU A 1 99 ? 4.571 -7.467 -0.684 1.00 95.19 99 LEU A O 1
ATOM 781 N N . ASN A 1 100 ? 4.544 -9.272 -2.019 1.00 94.94 100 ASN A N 1
ATOM 782 C CA . ASN A 1 100 ? 5.130 -10.175 -1.035 1.00 94.94 100 ASN A CA 1
ATOM 783 C C . ASN A 1 100 ? 6.536 -9.748 -0.617 1.00 94.94 100 ASN A C 1
ATOM 785 O O . ASN A 1 100 ? 6.835 -9.790 0.579 1.00 94.94 100 ASN A O 1
ATOM 789 N N . GLU A 1 101 ? 7.376 -9.321 -1.557 1.00 95.75 101 GLU A N 1
ATOM 790 C CA . GLU A 1 101 ? 8.705 -8.799 -1.243 1.00 95.75 101 GLU A CA 1
ATOM 791 C C . GLU A 1 101 ? 8.604 -7.522 -0.398 1.00 95.75 101 GLU A C 1
ATOM 793 O O . GLU A 1 101 ? 9.167 -7.461 0.699 1.00 95.75 101 GLU A O 1
ATOM 798 N N . MET A 1 102 ? 7.806 -6.533 -0.825 1.00 95.56 102 MET A N 1
ATOM 799 C CA . MET A 1 102 ? 7.630 -5.286 -0.066 1.00 95.56 102 MET A CA 1
ATOM 800 C C . MET A 1 102 ? 7.130 -5.542 1.361 1.00 95.56 102 MET A C 1
ATOM 802 O O . MET A 1 102 ? 7.707 -5.027 2.322 1.00 95.56 102 MET A O 1
ATOM 806 N N . LEU A 1 103 ? 6.099 -6.380 1.520 1.00 96.12 103 LEU A N 1
ATOM 807 C CA . LEU A 1 103 ? 5.562 -6.743 2.833 1.00 96.12 103 LEU A CA 1
ATOM 808 C C . LEU A 1 103 ? 6.612 -7.441 3.700 1.00 96.12 103 LEU A C 1
ATOM 810 O O . LEU A 1 103 ? 6.748 -7.100 4.872 1.00 96.12 103 LEU A O 1
ATOM 814 N N . SER A 1 104 ? 7.411 -8.348 3.129 1.00 94.50 104 SER A N 1
ATOM 815 C CA . SER A 1 104 ? 8.462 -9.056 3.874 1.00 94.50 104 SER A CA 1
ATOM 816 C C . SER A 1 104 ? 9.507 -8.092 4.434 1.00 94.50 104 SER A C 1
ATOM 818 O O . SER A 1 104 ? 10.026 -8.292 5.533 1.00 94.50 104 SER A O 1
ATOM 820 N N . HIS A 1 105 ? 9.818 -7.018 3.709 1.00 91.38 105 HIS A N 1
ATOM 821 C CA . HIS A 1 105 ? 10.725 -5.981 4.195 1.00 91.38 105 HIS A CA 1
ATOM 822 C C . HIS A 1 105 ? 10.101 -5.101 5.282 1.00 91.38 105 HIS A C 1
ATOM 824 O O . HIS A 1 105 ? 10.759 -4.814 6.286 1.00 91.38 105 HIS A O 1
ATOM 830 N N . LEU A 1 106 ? 8.832 -4.725 5.134 1.00 94.88 106 LEU A N 1
ATOM 831 C CA . LEU A 1 106 ? 8.113 -3.921 6.127 1.00 94.88 106 LEU A CA 1
ATOM 832 C C . LEU A 1 106 ? 7.889 -4.689 7.436 1.00 94.88 106 LEU A C 1
ATOM 834 O O . LEU A 1 106 ? 8.028 -4.118 8.514 1.00 94.88 106 LEU A O 1
ATOM 838 N N . GLU A 1 107 ? 7.614 -5.990 7.361 1.00 95.19 107 GLU A N 1
ATOM 839 C CA . GLU A 1 107 ? 7.438 -6.868 8.524 1.00 95.19 107 GLU A CA 1
ATOM 840 C C . GLU A 1 107 ? 8.720 -7.027 9.352 1.00 95.19 107 GLU A C 1
ATOM 842 O O . GLU A 1 107 ? 8.644 -7.156 10.576 1.00 95.19 107 GLU A O 1
ATOM 847 N N . ARG A 1 108 ? 9.898 -6.966 8.715 1.00 93.12 108 ARG A N 1
ATOM 848 C CA . ARG A 1 108 ? 11.203 -7.018 9.402 1.00 93.12 108 ARG A CA 1
ATOM 849 C C . ARG A 1 108 ? 11.523 -5.727 10.150 1.00 93.12 108 ARG A C 1
ATOM 851 O O . ARG A 1 108 ? 12.119 -5.779 11.223 1.00 93.12 108 ARG A O 1
ATOM 858 N N . GLN A 1 109 ? 11.141 -4.571 9.601 1.00 90.19 109 GLN A N 1
ATOM 859 C CA . GLN A 1 109 ? 11.418 -3.257 10.197 1.00 90.19 109 GLN A CA 1
ATOM 860 C C . GLN A 1 109 ? 10.176 -2.354 10.300 1.00 90.19 109 GLN A C 1
ATOM 862 O O . GLN A 1 109 ? 10.168 -1.216 9.831 1.00 90.19 109 GLN A O 1
ATOM 867 N N . PRO A 1 110 ? 9.125 -2.796 10.998 1.00 90.88 110 PRO A N 1
ATOM 868 C CA . PRO A 1 110 ? 7.821 -2.137 10.981 1.00 90.88 110 PRO A CA 1
ATOM 869 C C . PRO A 1 110 ? 7.802 -0.800 11.735 1.00 90.88 110 PRO A C 1
ATOM 871 O O . PRO A 1 110 ? 6.837 -0.053 11.635 1.00 90.88 110 PRO A O 1
ATOM 874 N N . ARG A 1 111 ? 8.841 -0.480 12.515 1.00 92.31 111 ARG A N 1
ATOM 875 C CA . ARG A 1 111 ? 8.976 0.814 13.207 1.00 92.31 111 ARG A CA 1
ATOM 876 C C . ARG A 1 111 ? 9.797 1.838 12.420 1.00 92.31 111 ARG A C 1
ATOM 878 O O . ARG A 1 111 ? 9.822 2.998 12.825 1.00 92.31 111 ARG A O 1
ATOM 885 N N . ASN A 1 112 ? 10.427 1.445 11.313 1.00 93.88 112 ASN A N 1
ATOM 886 C CA . ASN A 1 112 ? 11.191 2.363 10.474 1.00 93.88 112 ASN A CA 1
ATOM 887 C C . ASN A 1 112 ? 10.227 3.356 9.800 1.00 93.88 112 ASN A C 1
ATOM 889 O O . ASN A 1 112 ? 9.357 2.957 9.022 1.00 93.88 112 ASN A O 1
ATOM 893 N N . LYS A 1 113 ? 10.337 4.640 10.169 1.00 94.12 113 LYS A N 1
ATOM 894 C CA . LYS A 1 113 ? 9.417 5.697 9.729 1.00 94.12 113 LYS A CA 1
ATOM 895 C C . LYS A 1 113 ? 9.544 5.986 8.239 1.00 94.12 113 LYS A C 1
ATOM 897 O O . LYS A 1 113 ? 8.534 6.050 7.548 1.00 94.12 113 LYS A O 1
ATOM 902 N N . GLU A 1 114 ? 10.765 6.130 7.750 1.00 92.75 114 GLU A N 1
ATOM 903 C CA . GLU A 1 114 ? 11.019 6.459 6.348 1.00 92.75 114 GLU A CA 1
ATOM 904 C C . GLU A 1 114 ? 10.499 5.346 5.439 1.00 92.75 114 GLU A C 1
ATOM 906 O O . GLU A 1 114 ? 9.803 5.612 4.459 1.00 92.75 114 GLU A O 1
ATOM 911 N N . ARG A 1 115 ? 10.714 4.083 5.838 1.00 93.38 115 ARG A N 1
ATOM 912 C CA . ARG A 1 115 ? 10.227 2.936 5.069 1.00 93.38 115 ARG A CA 1
ATOM 913 C C . ARG A 1 115 ? 8.708 2.862 4.976 1.00 93.38 115 ARG A C 1
ATOM 915 O O . ARG A 1 115 ? 8.178 2.656 3.882 1.00 93.38 115 ARG A O 1
ATOM 922 N N . ARG A 1 116 ? 8.012 3.010 6.110 1.00 95.44 116 ARG A N 1
ATOM 923 C CA . ARG A 1 116 ? 6.542 2.938 6.134 1.00 95.44 116 ARG A CA 1
ATOM 924 C C . ARG A 1 116 ? 5.911 4.100 5.372 1.00 95.44 116 ARG A C 1
ATOM 926 O O . ARG A 1 116 ? 4.981 3.855 4.618 1.00 95.44 116 ARG A O 1
ATOM 933 N N . VAL A 1 117 ? 6.422 5.326 5.531 1.00 96.44 117 VAL A N 1
ATOM 934 C CA . VAL A 1 117 ? 5.863 6.514 4.867 1.00 96.44 117 VAL A CA 1
ATOM 935 C C . VAL A 1 117 ? 6.008 6.379 3.356 1.00 96.44 117 VAL A C 1
ATOM 937 O O . VAL A 1 117 ? 4.997 6.407 2.662 1.00 96.44 117 VAL A O 1
ATOM 940 N N . ALA A 1 118 ? 7.215 6.085 2.865 1.00 96.31 118 ALA A N 1
ATOM 941 C CA . ALA A 1 118 ? 7.451 5.918 1.434 1.00 96.31 118 ALA A CA 1
ATOM 942 C C . ALA A 1 118 ? 6.581 4.811 0.812 1.00 96.31 118 ALA A C 1
ATOM 944 O O . ALA A 1 118 ? 6.043 4.967 -0.284 1.00 96.31 118 ALA A O 1
ATOM 945 N N . TRP A 1 119 ? 6.404 3.693 1.527 1.00 97.62 119 TRP A N 1
ATOM 946 C CA . TRP A 1 119 ? 5.514 2.626 1.077 1.00 97.62 119 TRP A CA 1
ATOM 947 C C . TRP A 1 119 ? 4.054 3.076 1.036 1.00 97.62 119 TRP A C 1
ATOM 949 O O . TRP A 1 119 ? 3.392 2.912 0.015 1.00 97.62 119 TRP A O 1
ATOM 959 N N . LEU A 1 120 ? 3.554 3.680 2.114 1.00 98.19 120 LEU A N 1
ATOM 960 C CA . LEU A 1 120 ? 2.163 4.113 2.189 1.00 98.19 120 LEU A CA 1
ATOM 961 C C . LEU A 1 120 ? 1.824 5.183 1.144 1.00 98.19 120 LEU A C 1
ATOM 963 O O . LEU A 1 120 ? 0.715 5.148 0.615 1.00 98.19 120 LEU A O 1
ATOM 967 N N . GLU A 1 121 ? 2.745 6.099 0.836 1.00 97.69 121 GLU A N 1
ATOM 968 C CA . GLU A 1 121 ? 2.570 7.134 -0.193 1.00 97.69 121 GLU A CA 1
ATOM 969 C C . GLU A 1 121 ? 2.438 6.538 -1.598 1.00 97.69 121 GLU A C 1
ATOM 971 O O . GLU A 1 121 ? 1.614 6.994 -2.388 1.00 97.69 121 GLU A O 1
ATOM 976 N N . CYS A 1 122 ? 3.210 5.493 -1.903 1.00 97.38 122 CYS A N 1
ATOM 977 C CA . CYS A 1 122 ? 3.315 4.972 -3.264 1.00 97.38 122 CYS A CA 1
ATOM 978 C C . CYS A 1 122 ? 2.430 3.754 -3.549 1.00 97.38 122 CYS A C 1
ATOM 980 O O . CYS A 1 122 ? 2.203 3.457 -4.713 1.00 97.38 122 CYS A O 1
ATOM 982 N N . ILE A 1 123 ? 1.950 3.009 -2.547 1.00 97.31 123 ILE A N 1
ATOM 983 C CA . ILE A 1 123 ? 1.399 1.658 -2.775 1.00 97.31 123 ILE A CA 1
ATOM 984 C C . ILE A 1 123 ? 0.005 1.616 -3.418 1.00 97.31 123 ILE A C 1
ATOM 986 O O . ILE A 1 123 ? -0.387 0.586 -3.963 1.00 97.31 123 ILE A O 1
ATOM 990 N N . GLU A 1 124 ? -0.773 2.698 -3.369 1.00 96.88 124 GLU A N 1
ATOM 991 C CA . GLU A 1 124 ? -2.181 2.689 -3.799 1.00 96.88 124 GLU A CA 1
ATOM 992 C C . GLU A 1 124 ? -2.419 2.138 -5.223 1.00 96.88 124 GLU A C 1
ATOM 994 O O . GLU A 1 124 ? -3.282 1.268 -5.368 1.00 96.88 124 GLU A O 1
ATOM 999 N N . PRO A 1 125 ? -1.657 2.527 -6.265 1.00 95.81 125 PRO A N 1
ATOM 1000 C CA . PRO A 1 125 ? -1.803 1.952 -7.603 1.00 95.81 125 PRO A CA 1
ATOM 1001 C C . PRO A 1 125 ? -1.592 0.434 -7.638 1.00 95.81 125 PRO A C 1
ATOM 1003 O O . PRO A 1 125 ? -2.306 -0.271 -8.349 1.00 95.81 125 PRO A O 1
ATOM 1006 N N . LEU A 1 126 ? -0.654 -0.089 -6.840 1.00 95.81 126 LEU A N 1
ATOM 1007 C CA . LEU A 1 126 ? -0.422 -1.528 -6.732 1.00 95.81 126 LEU A CA 1
ATOM 1008 C C . LEU A 1 126 ? -1.604 -2.219 -6.048 1.00 95.81 126 LEU A C 1
ATOM 1010 O O . LEU A 1 126 ? -2.057 -3.254 -6.532 1.00 95.81 126 LEU A O 1
ATOM 1014 N N . LEU A 1 127 ? -2.139 -1.643 -4.962 1.00 95.31 127 LEU A N 1
ATOM 1015 C CA . LEU A 1 127 ? -3.338 -2.174 -4.301 1.00 95.31 127 LEU A CA 1
ATOM 1016 C C . LEU A 1 127 ? -4.514 -2.245 -5.281 1.00 95.31 127 LEU A C 1
ATOM 1018 O O . LEU A 1 127 ? -5.181 -3.275 -5.355 1.00 95.31 127 LEU A O 1
ATOM 1022 N N . ASN A 1 128 ? -4.728 -1.188 -6.069 1.00 93.75 128 ASN A N 1
ATOM 1023 C CA . ASN A 1 128 ? -5.763 -1.149 -7.103 1.00 93.75 128 ASN A CA 1
ATOM 1024 C C . ASN A 1 128 ? -5.546 -2.222 -8.183 1.00 93.75 128 ASN A C 1
ATOM 1026 O O . ASN A 1 128 ? -6.514 -2.854 -8.601 1.00 93.75 128 ASN A O 1
ATOM 1030 N N . GLY A 1 129 ? -4.295 -2.460 -8.592 1.00 92.06 129 GLY A N 1
ATOM 1031 C CA . GLY A 1 129 ? -3.937 -3.517 -9.540 1.00 92.06 129 GLY A CA 1
ATOM 1032 C C . GLY A 1 129 ? -4.214 -4.929 -9.013 1.00 92.06 129 GLY A C 1
ATOM 1033 O O . GLY A 1 129 ? -4.731 -5.762 -9.750 1.00 92.06 129 GLY A O 1
ATOM 1034 N N . VAL A 1 130 ? -3.942 -5.191 -7.729 1.00 92.31 130 VAL A N 1
ATOM 1035 C CA . VAL A 1 130 ? -4.223 -6.492 -7.084 1.00 92.31 130 VAL A CA 1
ATOM 1036 C C . VAL A 1 130 ? -5.729 -6.684 -6.837 1.00 92.31 130 VAL A C 1
ATOM 1038 O O . VAL A 1 130 ? -6.270 -7.782 -6.994 1.00 92.31 130 VAL A O 1
ATOM 1041 N N . GLY A 1 131 ? -6.426 -5.619 -6.435 1.00 90.75 131 GLY A N 1
ATOM 1042 C CA . GLY A 1 131 ? -7.870 -5.613 -6.217 1.00 90.75 131 GLY A CA 1
ATOM 1043 C C . GLY A 1 131 ? -8.328 -6.637 -5.174 1.00 90.75 131 GLY A C 1
ATOM 1044 O O . GLY A 1 131 ? -7.805 -6.704 -4.062 1.00 90.75 131 GLY A O 1
ATOM 1045 N N . LEU A 1 132 ? -9.322 -7.460 -5.522 1.00 89.19 132 LEU A N 1
ATOM 1046 C CA . LEU A 1 132 ? -9.935 -8.422 -4.595 1.00 89.19 132 LEU A CA 1
ATOM 1047 C C . LEU A 1 132 ? -8.944 -9.469 -4.053 1.00 89.19 132 LEU A C 1
ATOM 1049 O O . LEU A 1 132 ? -9.140 -9.986 -2.951 1.00 89.19 132 LEU A O 1
ATOM 1053 N N . VAL A 1 133 ? -7.871 -9.765 -4.795 1.00 89.62 133 VAL A N 1
ATOM 1054 C CA . VAL A 1 133 ? -6.842 -10.742 -4.394 1.00 89.62 133 VAL A CA 1
ATOM 1055 C C . VAL A 1 133 ? -6.107 -10.297 -3.121 1.00 89.62 133 VAL A C 1
ATOM 1057 O O . VAL A 1 133 ? -5.578 -11.134 -2.393 1.00 89.62 133 VAL A O 1
ATOM 1060 N N . LEU A 1 134 ? -6.190 -9.010 -2.751 1.00 90.50 134 LEU A N 1
ATOM 1061 C CA . LEU A 1 134 ? -5.667 -8.485 -1.487 1.00 90.50 134 LEU A CA 1
ATOM 1062 C C . LEU A 1 134 ? -6.170 -9.247 -0.257 1.00 90.50 134 LEU A C 1
ATOM 1064 O O . LEU A 1 134 ? -5.441 -9.306 0.730 1.00 90.50 134 LEU A O 1
ATOM 1068 N N . LEU A 1 135 ? -7.358 -9.865 -0.313 1.00 90.06 135 LEU A N 1
ATOM 1069 C CA . LEU A 1 135 ? -7.889 -10.704 0.769 1.00 90.06 135 LEU A CA 1
ATOM 1070 C C . LEU A 1 135 ? -6.887 -11.777 1.231 1.00 90.06 135 LEU A C 1
ATOM 1072 O O . LEU A 1 135 ? -6.784 -12.036 2.429 1.00 90.06 135 LEU A O 1
ATOM 1076 N N . ALA A 1 136 ? -6.110 -12.354 0.307 1.00 90.44 136 ALA A N 1
ATOM 1077 C CA . ALA A 1 136 ? -5.090 -13.358 0.622 1.00 90.44 136 ALA A CA 1
ATOM 1078 C C . ALA A 1 136 ? -3.925 -12.794 1.458 1.00 90.44 136 ALA A C 1
ATOM 1080 O O . ALA A 1 136 ? -3.236 -13.540 2.151 1.00 90.44 136 ALA A O 1
ATOM 1081 N N . HIS A 1 137 ? -3.731 -11.474 1.445 1.00 91.62 137 HIS A N 1
ATOM 1082 C CA . HIS A 1 137 ? -2.644 -10.783 2.135 1.00 91.62 137 HIS A CA 1
ATOM 1083 C C . HIS A 1 137 ? -3.094 -10.088 3.427 1.00 91.62 137 HIS A C 1
ATOM 1085 O O . HIS A 1 137 ? -2.293 -9.420 4.079 1.00 91.62 137 HIS A O 1
ATOM 1091 N N . PHE A 1 138 ? -4.355 -10.236 3.845 1.00 91.75 138 PHE A N 1
ATOM 1092 C CA . PHE A 1 138 ? -4.881 -9.532 5.021 1.00 91.75 138 PHE A CA 1
ATOM 1093 C C . PHE A 1 138 ? -4.147 -9.884 6.309 1.00 91.75 138 PHE A C 1
ATOM 1095 O O . PHE A 1 138 ? -3.894 -8.998 7.124 1.00 91.75 138 PHE A O 1
ATOM 1102 N N . SER A 1 139 ? -3.730 -11.142 6.452 1.00 92.38 139 SER A N 1
ATOM 1103 C CA . SER A 1 139 ? -2.929 -11.609 7.587 1.00 92.38 139 SER A CA 1
ATOM 1104 C C . SER A 1 139 ? -1.572 -10.917 7.717 1.00 92.38 139 SER A C 1
ATOM 1106 O O . SER A 1 139 ? -0.987 -10.950 8.794 1.00 92.38 139 SER A O 1
ATOM 1108 N N . ARG A 1 140 ? -1.094 -10.270 6.650 1.00 94.50 140 ARG A N 1
ATOM 1109 C CA . ARG A 1 140 ? 0.171 -9.528 6.595 1.00 94.50 140 ARG A CA 1
ATOM 1110 C C . ARG A 1 140 ? -0.052 -8.017 6.636 1.00 94.50 140 ARG A C 1
ATOM 1112 O O . ARG A 1 140 ? 0.597 -7.306 7.398 1.00 94.50 140 ARG A O 1
ATOM 1119 N N . ILE A 1 141 ? -1.030 -7.530 5.871 1.00 94.94 141 ILE A N 1
ATOM 1120 C CA . ILE A 1 141 ? -1.342 -6.101 5.737 1.00 94.94 141 ILE A CA 1
ATOM 1121 C C . ILE A 1 141 ? -1.951 -5.534 7.026 1.00 94.94 141 ILE A C 1
ATOM 1123 O O . ILE A 1 141 ? -1.477 -4.522 7.540 1.00 94.94 141 ILE A O 1
ATOM 1127 N N . PHE A 1 142 ? -2.985 -6.175 7.581 1.00 94.25 142 PHE A N 1
ATOM 1128 C CA . PHE A 1 142 ? -3.710 -5.610 8.723 1.00 94.25 142 PHE A CA 1
ATOM 1129 C C . PHE A 1 142 ? -2.862 -5.489 9.995 1.00 94.25 142 PHE A C 1
ATOM 1131 O O . PHE A 1 142 ? -2.950 -4.449 10.642 1.00 94.25 142 PHE A O 1
ATOM 1138 N N . PRO A 1 143 ? -1.992 -6.451 10.362 1.00 95.62 143 PRO A N 1
ATOM 1139 C CA . PRO A 1 143 ? -1.085 -6.260 11.494 1.00 95.62 143 PRO A CA 1
ATOM 1140 C C . PRO A 1 143 ? -0.164 -5.040 11.361 1.00 95.62 143 PRO A C 1
ATOM 1142 O O . PRO A 1 143 ? 0.110 -4.379 12.365 1.00 95.62 143 PRO A O 1
ATOM 1145 N N . LEU A 1 144 ? 0.295 -4.726 10.143 1.00 97.31 144 LEU A N 1
ATOM 1146 C CA . LEU A 1 144 ? 1.068 -3.512 9.879 1.00 97.31 144 LEU A CA 1
ATOM 1147 C C . LEU A 1 144 ? 0.186 -2.267 10.022 1.00 97.31 144 LEU A C 1
ATOM 1149 O O . LEU A 1 144 ? 0.572 -1.335 10.722 1.00 97.31 144 LEU A O 1
ATOM 1153 N N . PHE A 1 145 ? -1.019 -2.277 9.447 1.00 96.94 145 PHE A N 1
ATOM 1154 C CA . PHE A 1 145 ? -1.967 -1.165 9.566 1.00 96.94 145 PHE A CA 1
ATOM 1155 C C . PHE A 1 145 ? -2.356 -0.875 11.012 1.00 96.94 145 PHE A C 1
ATOM 1157 O O . PHE A 1 145 ? -2.235 0.269 11.432 1.00 96.94 145 PHE A O 1
ATOM 1164 N N . PHE A 1 146 ? -2.744 -1.883 11.799 1.00 96.25 146 PHE A N 1
ATOM 1165 C CA . PHE A 1 146 ? -3.063 -1.698 13.219 1.00 96.25 146 PHE A CA 1
ATOM 1166 C C . PHE A 1 146 ? -1.898 -1.062 13.967 1.00 96.25 146 PHE A C 1
ATOM 1168 O O . PHE A 1 146 ? -2.072 -0.099 14.700 1.00 96.25 146 PHE A O 1
ATOM 1175 N N . ARG A 1 147 ? -0.672 -1.521 13.707 1.00 96.38 147 ARG A N 1
ATOM 1176 C CA . ARG A 1 147 ? 0.511 -0.928 14.328 1.00 96.38 147 ARG A CA 1
ATOM 1177 C C . ARG A 1 147 ? 0.735 0.526 13.918 1.00 96.38 147 ARG A C 1
ATOM 1179 O O . ARG A 1 147 ? 1.110 1.337 14.755 1.00 96.38 147 ARG A O 1
ATOM 1186 N N . TRP A 1 148 ? 0.581 0.842 12.639 1.00 97.88 148 TRP A N 1
ATOM 1187 C CA . TRP A 1 148 ? 0.878 2.171 12.111 1.00 97.88 148 TRP A CA 1
ATOM 1188 C C . TRP A 1 148 ? -0.248 3.185 12.340 1.00 97.88 148 TRP A C 1
ATOM 1190 O O . TRP A 1 148 ? 0.037 4.377 12.401 1.00 97.88 148 TRP A O 1
ATOM 1200 N N . MET A 1 149 ? -1.492 2.738 12.544 1.00 96.62 149 MET A N 1
ATOM 1201 C CA . MET A 1 149 ? -2.605 3.598 12.972 1.00 96.62 149 MET A CA 1
ATOM 1202 C C . MET A 1 149 ? -2.324 4.284 14.311 1.00 96.62 149 MET A C 1
ATOM 1204 O O . MET A 1 149 ? -2.766 5.408 14.511 1.00 96.62 149 MET A O 1
ATOM 1208 N N . HIS A 1 150 ? -1.532 3.652 15.176 1.00 95.31 150 HIS A N 1
ATOM 1209 C CA . HIS A 1 150 ? -1.127 4.188 16.478 1.00 95.31 150 HIS A CA 1
ATOM 1210 C C . HIS A 1 150 ? 0.332 4.678 16.488 1.00 95.31 150 HIS A C 1
ATOM 1212 O O . HIS A 1 150 ? 0.976 4.716 17.534 1.00 95.31 150 HIS A O 1
ATOM 1218 N N . ALA A 1 151 ? 0.893 5.027 15.324 1.00 95.81 151 ALA A N 1
ATOM 1219 C CA . ALA A 1 151 ? 2.214 5.647 15.256 1.00 95.81 151 ALA A CA 1
ATOM 1220 C C . ALA A 1 151 ? 2.210 7.045 15.898 1.00 95.81 151 ALA A C 1
ATOM 1222 O O . ALA A 1 151 ? 1.189 7.733 15.921 1.00 95.81 151 ALA A O 1
ATOM 1223 N N . ASP A 1 152 ? 3.370 7.497 16.378 1.00 93.25 152 ASP A N 1
ATOM 1224 C CA . ASP A 1 152 ? 3.494 8.789 17.063 1.00 93.25 152 ASP A CA 1
ATOM 1225 C C . ASP A 1 152 ? 3.255 9.987 16.129 1.00 93.25 152 ASP A C 1
ATOM 1227 O O . ASP A 1 152 ? 2.724 11.004 16.571 1.00 93.25 152 ASP A O 1
ATOM 1231 N N . ASP A 1 153 ? 3.572 9.861 14.836 1.00 94.81 153 ASP A N 1
ATOM 1232 C CA . ASP A 1 153 ? 3.437 10.934 13.849 1.00 94.81 153 ASP A CA 1
ATOM 1233 C C . ASP A 1 153 ? 2.137 10.876 13.035 1.00 94.81 153 ASP A C 1
ATOM 1235 O O . ASP A 1 153 ? 1.736 9.828 12.529 1.00 94.81 153 ASP A O 1
ATOM 1239 N N . ASP A 1 154 ? 1.525 12.041 12.848 1.00 96.62 154 ASP A N 1
ATOM 1240 C CA . ASP A 1 154 ? 0.237 12.205 12.167 1.00 96.62 154 ASP A CA 1
ATOM 1241 C C . ASP A 1 154 ? 0.284 11.801 10.689 1.00 96.62 154 ASP A C 1
ATOM 1243 O O . ASP A 1 154 ? -0.686 11.249 10.174 1.00 96.62 154 ASP A O 1
ATOM 1247 N N . THR A 1 155 ? 1.421 12.019 10.017 1.00 97.25 155 THR A N 1
ATOM 1248 C CA . THR A 1 155 ? 1.630 11.643 8.611 1.00 97.25 155 THR A CA 1
ATOM 1249 C C . THR A 1 155 ? 1.408 10.149 8.403 1.00 97.25 155 THR A C 1
ATOM 1251 O O . THR A 1 155 ? 0.634 9.756 7.533 1.00 97.25 155 THR A O 1
ATOM 1254 N N . THR A 1 156 ? 2.037 9.310 9.232 1.00 97.81 156 THR A N 1
ATOM 1255 C CA . THR A 1 156 ? 1.835 7.859 9.175 1.00 97.81 156 THR A CA 1
ATOM 1256 C C . THR A 1 156 ? 0.368 7.507 9.407 1.00 97.81 156 THR A C 1
ATOM 1258 O O . THR A 1 156 ? -0.196 6.736 8.636 1.00 97.81 156 THR A O 1
ATOM 1261 N N . VAL A 1 157 ? -0.262 8.081 10.437 1.00 98.19 157 VAL A N 1
ATOM 1262 C CA . VAL A 1 157 ? -1.658 7.774 10.785 1.00 98.19 157 VAL A CA 1
ATOM 1263 C C . VAL A 1 157 ? -2.601 8.092 9.622 1.00 98.19 157 VAL A C 1
ATOM 1265 O O . VAL A 1 157 ? -3.389 7.237 9.221 1.00 98.19 157 VAL A O 1
ATOM 1268 N N . LEU A 1 158 ? -2.494 9.287 9.038 1.00 98.38 158 LEU A N 1
ATOM 1269 C CA . LEU A 1 158 ? -3.330 9.713 7.914 1.00 98.38 158 LEU A CA 1
ATOM 1270 C C . LEU A 1 158 ? -3.147 8.807 6.694 1.00 98.38 158 LEU A C 1
ATOM 1272 O O . LEU A 1 158 ? -4.133 8.319 6.140 1.00 98.38 158 LEU A O 1
ATOM 1276 N N . LEU A 1 159 ? -1.897 8.526 6.321 1.00 98.50 159 LEU A N 1
ATOM 1277 C CA . LEU A 1 159 ? -1.588 7.657 5.191 1.00 98.50 159 LEU A CA 1
ATOM 1278 C C . LEU A 1 159 ? -2.141 6.238 5.392 1.00 98.50 159 LEU A C 1
ATOM 1280 O O . LEU A 1 159 ? -2.718 5.660 4.472 1.00 98.50 159 LEU A O 1
ATOM 1284 N N . VAL A 1 160 ? -2.027 5.671 6.597 1.00 98.19 160 VAL A N 1
ATOM 1285 C CA . VAL A 1 160 ? -2.592 4.346 6.896 1.00 98.19 160 VAL A CA 1
ATOM 1286 C C . VAL A 1 160 ? -4.106 4.355 6.777 1.00 98.19 160 VAL A C 1
ATOM 1288 O O . VAL A 1 160 ? -4.655 3.436 6.178 1.00 98.19 160 VAL A O 1
ATOM 1291 N N . LEU A 1 161 ? -4.789 5.376 7.299 1.00 98.25 161 LEU A N 1
ATOM 1292 C CA . LEU A 1 161 ? -6.245 5.475 7.186 1.00 98.25 161 LEU A CA 1
ATOM 1293 C C . LEU A 1 161 ? -6.691 5.541 5.717 1.00 98.25 161 LEU A C 1
ATOM 1295 O O . LEU A 1 161 ? -7.655 4.876 5.337 1.00 98.25 161 LEU A O 1
ATOM 1299 N N . GLU A 1 162 ? -5.962 6.259 4.860 1.00 97.81 162 GLU A N 1
ATOM 1300 C CA . GLU A 1 162 ? -6.239 6.280 3.418 1.00 97.81 162 GLU A CA 1
ATOM 1301 C C . GLU A 1 162 ? -6.053 4.909 2.759 1.00 97.81 162 GLU A C 1
ATOM 1303 O O . GLU A 1 162 ? -6.895 4.470 1.964 1.00 97.81 162 GLU A O 1
ATOM 1308 N N . ARG A 1 163 ? -4.983 4.189 3.111 1.00 97.38 163 ARG A N 1
ATOM 1309 C CA . ARG A 1 163 ? -4.734 2.847 2.571 1.00 97.38 163 ARG A CA 1
ATOM 1310 C C . ARG A 1 163 ? -5.715 1.809 3.133 1.00 97.38 163 ARG A C 1
ATOM 1312 O O . ARG A 1 163 ? -6.181 0.970 2.369 1.00 97.38 163 ARG A O 1
ATOM 1319 N N . VAL A 1 164 ? -6.126 1.901 4.402 1.00 95.62 164 VAL A N 1
ATOM 1320 C CA . VAL A 1 164 ? -7.215 1.091 4.988 1.00 95.62 164 VAL A CA 1
ATOM 1321 C C . VAL A 1 164 ? -8.503 1.315 4.208 1.00 95.62 164 VAL A C 1
ATOM 1323 O O . VAL A 1 164 ? -9.121 0.356 3.752 1.00 95.62 164 VAL A O 1
ATOM 1326 N N . HIS A 1 165 ? -8.888 2.573 3.994 1.00 94.06 165 HIS A N 1
ATOM 1327 C CA . HIS A 1 165 ? -10.078 2.911 3.222 1.00 94.06 165 HIS A CA 1
ATOM 1328 C C . HIS A 1 165 ? -10.011 2.347 1.791 1.00 94.06 165 HIS A C 1
ATOM 1330 O O . HIS A 1 165 ? -10.984 1.771 1.305 1.00 94.06 165 HIS A O 1
ATOM 1336 N N . THR A 1 166 ? -8.847 2.436 1.139 1.00 94.50 166 THR A N 1
ATOM 1337 C CA . THR A 1 166 ? -8.595 1.845 -0.187 1.00 94.50 166 THR A CA 1
ATOM 1338 C C . THR A 1 166 ? -8.791 0.328 -0.174 1.00 94.50 166 THR A C 1
ATOM 1340 O O . THR A 1 166 ? -9.590 -0.197 -0.949 1.00 94.50 166 THR A O 1
ATOM 1343 N N . VAL A 1 167 ? -8.130 -0.384 0.744 1.00 93.06 167 VAL A N 1
ATOM 1344 C CA . VAL A 1 167 ? -8.233 -1.846 0.871 1.00 93.06 167 VAL A CA 1
ATOM 1345 C C . VAL A 1 167 ? -9.674 -2.277 1.137 1.00 93.06 167 VAL A C 1
ATOM 1347 O O . VAL A 1 167 ? -10.159 -3.216 0.504 1.00 93.06 167 VAL A O 1
ATOM 1350 N N . LEU A 1 168 ? -10.390 -1.581 2.022 1.00 90.38 168 LEU A N 1
ATOM 1351 C CA . LEU A 1 168 ? -11.796 -1.874 2.307 1.00 90.38 168 LEU A CA 1
ATOM 1352 C C . LEU A 1 168 ? -12.682 -1.675 1.075 1.00 90.38 168 LEU A C 1
ATOM 1354 O O . LEU A 1 168 ? -13.517 -2.529 0.788 1.00 90.38 168 LEU A O 1
ATOM 1358 N N . LYS A 1 169 ? -12.476 -0.597 0.307 1.00 90.31 169 LYS A N 1
ATOM 1359 C CA . LYS A 1 169 ? -13.218 -0.368 -0.941 1.00 90.31 169 LYS A CA 1
ATOM 1360 C C . LYS A 1 169 ? -12.962 -1.458 -1.982 1.00 90.31 169 LYS A C 1
ATOM 1362 O O . LYS A 1 169 ? -13.900 -1.867 -2.658 1.00 90.31 169 LYS A O 1
ATOM 1367 N N . LEU A 1 170 ? -11.724 -1.935 -2.102 1.00 89.56 170 LEU A N 1
ATOM 1368 C CA . LEU A 1 170 ? -11.341 -2.967 -3.075 1.00 89.56 170 LEU A CA 1
ATOM 1369 C C . LEU A 1 170 ? -11.829 -4.373 -2.700 1.00 89.56 170 LEU A C 1
ATOM 1371 O O . LEU A 1 170 ? -12.001 -5.226 -3.567 1.00 89.56 170 LEU A O 1
ATOM 1375 N N . THR A 1 171 ? -12.066 -4.625 -1.413 1.00 87.06 171 THR A N 1
ATOM 1376 C CA . THR A 1 171 ? -12.410 -5.958 -0.882 1.00 87.06 171 THR A CA 1
ATOM 1377 C C . THR A 1 171 ? -13.835 -6.048 -0.325 1.00 87.06 171 THR A C 1
ATOM 1379 O O . THR A 1 171 ? -14.184 -7.034 0.326 1.00 87.06 171 THR A O 1
ATOM 1382 N N . TRP A 1 172 ? -14.649 -5.031 -0.635 1.00 65.50 172 TRP A N 1
ATOM 1383 C CA . TRP A 1 172 ? -15.941 -4.604 -0.073 1.00 65.50 172 TRP A CA 1
ATOM 1384 C C . TRP A 1 172 ? -16.820 -5.675 0.617 1.00 65.50 172 TRP A C 1
ATOM 1386 O O . TRP A 1 172 ? -17.463 -5.362 1.615 1.00 65.50 172 TRP A O 1
ATOM 1396 N N . ILE A 1 173 ? -16.907 -6.931 0.158 1.00 57.66 173 ILE A N 1
ATOM 1397 C CA . ILE A 1 173 ? -17.954 -7.874 0.615 1.00 57.66 173 ILE A CA 1
ATOM 1398 C C . ILE A 1 173 ? -17.476 -9.325 0.736 1.00 57.66 173 ILE A C 1
ATOM 1400 O O . ILE A 1 173 ? -18.168 -10.234 0.292 1.00 57.66 173 ILE A O 1
ATOM 1404 N N . ARG A 1 174 ? -16.325 -9.625 1.350 1.00 58.62 174 ARG A N 1
ATOM 1405 C CA . ARG A 1 174 ? -16.065 -11.016 1.796 1.00 58.62 174 ARG A CA 1
ATOM 1406 C C . ARG A 1 174 ? -15.579 -11.064 3.238 1.00 58.62 174 ARG A C 1
ATOM 1408 O O . ARG A 1 174 ? -15.076 -10.075 3.755 1.00 58.62 174 ARG A O 1
ATOM 1415 N N . ASN A 1 175 ? -15.944 -12.142 3.925 1.00 58.81 175 ASN A N 1
ATOM 1416 C CA . ASN A 1 175 ? -15.789 -12.382 5.359 1.00 58.81 175 ASN A CA 1
ATOM 1417 C C . ASN A 1 175 ? -14.409 -11.939 5.873 1.00 58.81 175 ASN A C 1
ATOM 1419 O O . ASN A 1 175 ? -13.396 -12.527 5.503 1.00 58.81 175 ASN A O 1
ATOM 1423 N N . THR A 1 176 ? -14.374 -10.896 6.700 1.00 62.00 176 THR A N 1
ATOM 1424 C CA . THR A 1 176 ? -13.131 -10.369 7.256 1.00 62.00 176 THR A CA 1
ATOM 1425 C C . THR A 1 176 ? -13.146 -10.555 8.758 1.00 62.00 176 THR A C 1
ATOM 1427 O O . THR A 1 176 ? -13.816 -9.831 9.487 1.00 62.00 176 THR A O 1
ATOM 1430 N N . THR A 1 177 ? -12.331 -11.497 9.227 1.00 74.69 177 THR A N 1
ATOM 1431 C CA . THR A 1 177 ? -12.052 -11.747 10.652 1.00 74.69 177 THR A CA 1
ATOM 1432 C C . THR A 1 177 ? -11.516 -10.516 11.392 1.00 74.69 177 THR A C 1
ATOM 1434 O O . THR A 1 177 ? -11.443 -10.509 12.615 1.00 74.69 177 THR A O 1
ATOM 1437 N N . TYR A 1 178 ? -11.151 -9.462 10.659 1.00 83.31 178 TYR A N 1
ATOM 1438 C CA . TYR A 1 178 ? -10.602 -8.220 11.182 1.00 83.31 178 TYR A CA 1
ATOM 1439 C C . TYR A 1 178 ? -11.631 -7.118 11.448 1.00 83.31 178 TYR A C 1
ATOM 1441 O O . TYR A 1 178 ? -11.215 -6.078 11.940 1.00 83.31 178 TYR A O 1
ATOM 1449 N N . ILE A 1 179 ? -12.928 -7.286 11.141 1.00 85.69 179 ILE A N 1
ATOM 1450 C CA . ILE A 1 179 ? -13.919 -6.196 11.313 1.00 85.69 179 ILE A CA 1
ATOM 1451 C C . ILE A 1 179 ? -13.973 -5.726 12.760 1.00 85.69 179 ILE A C 1
ATOM 1453 O O . ILE A 1 179 ? -13.816 -4.536 13.004 1.00 85.69 179 ILE A O 1
ATOM 1457 N N . GLU A 1 180 ? -14.169 -6.651 13.701 1.00 89.69 180 GLU A N 1
ATOM 1458 C CA . GLU A 1 180 ? -14.291 -6.302 15.117 1.00 89.69 180 GLU A CA 1
ATOM 1459 C C . GLU A 1 180 ? -13.050 -5.552 15.596 1.00 89.69 180 GLU A C 1
ATOM 1461 O O . GLU A 1 180 ? -13.144 -4.437 16.104 1.00 89.69 180 GLU A O 1
ATOM 1466 N N . ARG A 1 181 ? -11.873 -6.124 15.329 1.00 92.12 181 ARG A N 1
ATOM 1467 C CA . ARG A 1 181 ? -10.604 -5.500 15.689 1.00 92.12 181 ARG A CA 1
ATOM 1468 C C . ARG A 1 181 ? -10.421 -4.141 15.017 1.00 92.12 181 ARG A C 1
ATOM 1470 O O . ARG A 1 181 ? -9.946 -3.213 15.651 1.00 92.12 181 ARG A O 1
ATOM 1477 N N . LEU A 1 182 ? -10.781 -3.997 13.747 1.00 93.12 182 LEU A N 1
ATOM 1478 C CA . LEU A 1 182 ? -10.656 -2.725 13.046 1.00 93.12 182 LEU A CA 1
ATOM 1479 C C . LEU A 1 182 ? -11.563 -1.657 13.657 1.00 93.12 182 LEU A C 1
ATOM 1481 O O . LEU A 1 182 ? -11.117 -0.527 13.825 1.00 93.12 182 LEU A O 1
ATOM 1485 N N . VAL A 1 183 ? -12.798 -2.007 14.019 1.00 93.00 183 VAL A N 1
ATOM 1486 C CA . VAL A 1 183 ? -13.700 -1.099 14.737 1.00 93.00 183 VAL A CA 1
ATOM 1487 C C . VAL A 1 183 ? -13.081 -0.668 16.070 1.00 93.00 183 VAL A C 1
ATOM 1489 O O . VAL A 1 183 ? -13.094 0.522 16.378 1.00 93.00 183 VAL A O 1
ATOM 1492 N N . ASP A 1 184 ? -12.465 -1.592 16.809 1.00 93.81 184 ASP A N 1
ATOM 1493 C CA . ASP A 1 184 ? -11.798 -1.294 18.084 1.00 93.81 184 ASP A CA 1
ATOM 1494 C C . ASP A 1 184 ? -10.611 -0.351 17.944 1.00 93.81 184 ASP A C 1
ATOM 1496 O O . ASP A 1 184 ? -10.482 0.612 18.702 1.00 93.81 184 ASP A O 1
ATOM 1500 N N . GLU A 1 185 ? -9.746 -0.617 16.971 1.00 96.25 185 GLU A N 1
ATOM 1501 C CA . GLU A 1 185 ? -8.533 0.166 16.734 1.00 96.25 185 GLU A CA 1
ATOM 1502 C C . GLU A 1 185 ? -8.922 1.573 16.235 1.00 96.25 185 GLU A C 1
ATOM 1504 O O . GLU A 1 185 ? -8.383 2.572 16.707 1.00 96.25 185 GLU A O 1
ATOM 1509 N N . LEU A 1 186 ? -9.953 1.692 15.384 1.00 95.31 186 LEU A N 1
ATOM 1510 C CA . LEU A 1 186 ? -10.504 2.982 14.945 1.00 95.31 186 LEU A CA 1
ATOM 1511 C C . LEU A 1 186 ? -11.159 3.769 16.089 1.00 95.31 186 LEU A C 1
ATOM 1513 O O . LEU A 1 186 ? -10.946 4.977 16.199 1.00 95.31 186 LEU A O 1
ATOM 1517 N N . ALA A 1 187 ? -11.940 3.110 16.949 1.00 94.56 187 ALA A N 1
ATOM 1518 C CA . ALA A 1 187 ? -12.557 3.738 18.118 1.00 94.56 187 ALA A CA 1
ATOM 1519 C C . ALA A 1 187 ? -11.495 4.225 19.118 1.00 94.56 187 ALA A C 1
ATOM 1521 O O . ALA A 1 187 ? -11.604 5.319 19.679 1.00 94.56 187 ALA A O 1
ATOM 1522 N N . THR A 1 188 ? -10.436 3.437 19.307 1.00 95.50 188 THR A N 1
ATOM 1523 C CA . THR A 1 188 ? -9.288 3.796 20.147 1.00 95.50 188 THR A CA 1
ATOM 1524 C C . THR A 1 188 ? -8.542 4.989 19.556 1.00 95.50 188 THR A C 1
ATOM 1526 O O . THR A 1 188 ? -8.367 6.000 20.238 1.00 95.50 188 THR A O 1
ATOM 1529 N N . LEU A 1 189 ? -8.212 4.942 18.263 1.00 96.25 189 LEU A N 1
ATOM 1530 C CA . LEU A 1 189 ? -7.531 6.032 17.569 1.00 96.25 189 LEU A CA 1
ATOM 1531 C C . LEU A 1 189 ? -8.349 7.331 17.585 1.00 96.25 189 LEU A C 1
ATOM 1533 O O . LEU A 1 189 ? -7.791 8.415 17.738 1.00 96.25 189 LEU A O 1
ATOM 1537 N N . TYR A 1 190 ? -9.677 7.249 17.475 1.00 94.44 190 TYR A N 1
ATOM 1538 C CA . TYR A 1 190 ? -10.552 8.423 17.535 1.00 94.44 190 TYR A CA 1
ATOM 1539 C C . TYR A 1 190 ? -10.436 9.173 18.873 1.00 94.44 190 TYR A C 1
ATOM 1541 O O . TYR A 1 190 ? -10.485 10.413 18.915 1.00 94.44 190 TYR A O 1
ATOM 1549 N N . LYS A 1 191 ? -10.259 8.425 19.970 1.00 92.81 191 LYS A N 1
ATOM 1550 C CA . LYS A 1 191 ? -10.012 8.972 21.310 1.00 92.81 191 LYS A CA 1
ATOM 1551 C C . LYS A 1 191 ? -8.602 9.541 21.420 1.00 92.81 191 LYS A C 1
ATOM 1553 O O . LYS A 1 191 ? -8.438 10.680 21.851 1.00 92.81 191 LYS A O 1
ATOM 1558 N N . GLU A 1 192 ? -7.603 8.793 20.964 1.00 93.50 192 GLU A N 1
ATOM 1559 C CA . GLU A 1 192 ? -6.197 9.218 20.966 1.00 93.50 192 GLU A CA 1
ATOM 1560 C C . GLU A 1 192 ? -5.939 10.450 20.089 1.00 93.50 192 GLU A C 1
ATOM 1562 O O . GLU A 1 192 ? -5.038 11.235 20.384 1.00 93.50 192 GLU A O 1
ATOM 1567 N N . ALA A 1 193 ? -6.769 10.683 19.067 1.00 92.62 193 ALA A N 1
ATOM 1568 C CA . ALA A 1 193 ? -6.677 11.842 18.185 1.00 92.62 193 ALA A CA 1
ATOM 1569 C C . ALA A 1 193 ? -6.716 13.183 18.937 1.00 92.62 193 ALA A C 1
ATOM 1571 O O . ALA A 1 193 ? -6.223 14.172 18.411 1.00 92.62 193 ALA A O 1
ATOM 1572 N N . VAL A 1 194 ? -7.229 13.240 20.175 1.00 92.12 194 VAL A N 1
ATOM 1573 C CA . VAL A 1 194 ? -7.150 14.447 21.026 1.00 92.12 194 VAL A CA 1
ATOM 1574 C C . VAL A 1 194 ? -5.708 14.939 21.205 1.00 92.12 194 VAL A C 1
ATOM 1576 O O . VAL A 1 194 ? -5.491 16.143 21.319 1.00 92.12 194 VAL A O 1
ATOM 1579 N N . LEU A 1 195 ? -4.733 14.025 21.210 1.00 91.75 195 LEU A N 1
ATOM 1580 C CA . LEU A 1 195 ? -3.310 14.322 21.396 1.00 91.75 195 LEU A CA 1
ATOM 1581 C C . LEU A 1 195 ? -2.578 14.643 20.081 1.00 91.75 195 LEU A C 1
ATOM 1583 O O . LEU A 1 195 ? -1.390 14.957 20.108 1.00 91.75 195 LEU A O 1
ATOM 1587 N N . LYS A 1 196 ? -3.259 14.537 18.936 1.00 93.00 196 LYS A N 1
ATOM 1588 C CA . LYS A 1 196 ? -2.679 14.689 17.595 1.00 93.00 196 LYS A CA 1
ATOM 1589 C C . LYS A 1 196 ? -2.836 16.122 17.086 1.00 93.00 196 LYS A C 1
ATOM 1591 O O . LYS A 1 196 ? -3.792 16.813 17.438 1.00 93.00 196 LYS A O 1
ATOM 1596 N N . ILE A 1 197 ? -1.922 16.568 16.225 1.00 94.44 197 ILE A N 1
ATOM 1597 C CA . ILE A 1 197 ? -1.991 17.901 15.606 1.00 94.44 197 ILE A CA 1
ATOM 1598 C C . ILE A 1 197 ? -3.091 17.898 14.534 1.00 94.44 197 ILE A C 1
ATOM 1600 O O . ILE A 1 197 ? -3.979 18.749 14.545 1.00 94.44 197 ILE A O 1
ATOM 1604 N N . ALA A 1 198 ? -3.110 16.880 13.674 1.00 94.44 198 ALA A N 1
ATOM 1605 C CA . ALA A 1 198 ? -4.089 16.652 12.613 1.00 94.44 198 ALA A CA 1
ATOM 1606 C C . ALA A 1 198 ? -5.386 15.985 13.119 1.00 94.44 198 ALA A C 1
ATOM 1608 O O . ALA A 1 198 ? -6.015 15.193 12.415 1.00 94.44 198 ALA A O 1
ATOM 1609 N N . ARG A 1 199 ? -5.798 16.278 14.360 1.00 94.06 199 ARG A N 1
ATOM 1610 C CA . ARG A 1 199 ? -6.905 15.589 15.048 1.00 94.06 199 ARG A CA 1
ATOM 1611 C C . ARG A 1 199 ? -8.207 15.537 14.243 1.00 94.06 199 ARG A C 1
ATOM 1613 O O . ARG A 1 199 ? -8.857 14.498 14.205 1.00 94.06 199 ARG A O 1
ATOM 1620 N N . GLU A 1 200 ? -8.592 16.647 13.611 1.00 94.25 200 GLU A N 1
ATOM 1621 C CA . GLU A 1 200 ? -9.874 16.754 12.903 1.00 94.25 200 GLU A CA 1
ATOM 1622 C C . GLU A 1 200 ? -9.843 15.942 11.607 1.00 94.25 200 GLU A C 1
ATOM 1624 O O . GLU A 1 200 ? -10.806 15.255 11.278 1.00 94.25 200 GLU A O 1
ATOM 1629 N N . GLU A 1 201 ? -8.706 15.951 10.910 1.00 95.75 201 GLU A N 1
ATOM 1630 C CA . GLU A 1 201 ? -8.497 15.165 9.694 1.00 95.75 201 GLU A CA 1
ATOM 1631 C C . GLU A 1 201 ? -8.501 13.667 10.006 1.00 95.75 201 GLU A C 1
ATOM 1633 O O . GLU A 1 201 ? -9.218 12.904 9.357 1.00 95.75 201 GLU A O 1
ATOM 1638 N N . ILE A 1 202 ? -7.780 13.249 11.053 1.00 96.56 202 ILE A N 1
ATOM 1639 C CA . ILE A 1 202 ? -7.763 11.859 11.528 1.00 96.56 202 ILE A CA 1
ATOM 1640 C C . ILE A 1 202 ? -9.187 11.403 11.868 1.00 96.56 202 ILE A C 1
ATOM 1642 O O . ILE A 1 202 ? -9.643 10.370 11.376 1.00 96.56 202 ILE A O 1
ATOM 1646 N N . ARG A 1 203 ? -9.932 12.193 12.651 1.00 94.88 203 ARG A N 1
ATOM 1647 C CA . ARG A 1 203 ? -11.321 11.879 13.021 1.00 94.88 203 ARG A CA 1
ATOM 1648 C C . ARG A 1 203 ? -12.253 11.808 11.816 1.00 94.88 203 ARG A C 1
ATOM 1650 O O . ARG A 1 203 ? -13.075 10.895 11.747 1.00 94.88 203 ARG A O 1
ATOM 1657 N N . ALA A 1 204 ? -12.108 12.714 10.852 1.00 94.19 204 ALA A N 1
ATOM 1658 C CA . ALA A 1 204 ? -12.890 12.695 9.620 1.00 94.19 204 ALA A CA 1
ATOM 1659 C C . ALA A 1 204 ? -12.616 11.431 8.787 1.00 94.19 204 ALA A C 1
ATOM 1661 O O . ALA A 1 204 ? -13.557 10.804 8.295 1.00 94.19 204 ALA A O 1
ATOM 1662 N N . ARG A 1 205 ? -11.348 11.015 8.665 1.00 95.19 205 ARG A N 1
ATOM 1663 C CA . ARG A 1 205 ? -10.963 9.770 7.979 1.00 95.19 205 ARG A CA 1
ATOM 1664 C C . ARG A 1 205 ? -11.505 8.532 8.691 1.00 95.19 205 ARG A C 1
ATOM 1666 O O . ARG A 1 205 ? -12.059 7.653 8.035 1.00 95.19 205 ARG A O 1
ATOM 1673 N N . ILE A 1 206 ? -11.415 8.485 10.021 1.00 95.31 206 ILE A N 1
ATOM 1674 C CA . ILE A 1 206 ? -11.996 7.400 10.825 1.00 95.31 206 ILE A CA 1
ATOM 1675 C C . ILE A 1 206 ? -13.503 7.306 10.586 1.00 95.31 206 ILE A C 1
ATOM 1677 O O . ILE A 1 206 ? -14.008 6.222 10.305 1.00 95.31 206 ILE A O 1
ATOM 1681 N N . LEU A 1 207 ? -14.217 8.433 10.630 1.00 92.94 207 LEU A N 1
ATOM 1682 C CA . LEU A 1 207 ? -15.659 8.454 10.397 1.00 92.94 207 LEU A CA 1
ATOM 1683 C C . LEU A 1 207 ? -16.017 7.942 8.993 1.00 92.94 207 LEU A C 1
ATOM 1685 O O . LEU A 1 207 ? -16.941 7.144 8.858 1.00 92.94 207 LEU A O 1
ATOM 1689 N N . GLN A 1 208 ? -15.268 8.336 7.957 1.00 92.44 208 GLN A N 1
ATOM 1690 C CA . GLN A 1 208 ? -15.458 7.816 6.595 1.00 92.44 208 GLN A CA 1
ATOM 1691 C C . GLN A 1 208 ? -15.311 6.290 6.542 1.00 92.44 208 GLN A C 1
ATOM 1693 O O . GLN A 1 208 ? -16.124 5.615 5.911 1.00 92.44 208 GLN A O 1
ATOM 1698 N N . ILE A 1 209 ? -14.311 5.740 7.236 1.00 93.19 209 ILE A N 1
ATOM 1699 C CA . ILE A 1 209 ? -14.088 4.293 7.305 1.00 93.19 209 ILE A CA 1
ATOM 1700 C C . ILE A 1 209 ? -15.211 3.593 8.080 1.00 93.19 209 ILE A C 1
ATOM 1702 O O . ILE A 1 209 ? -15.703 2.568 7.619 1.00 93.19 209 ILE A O 1
ATOM 1706 N N . LEU A 1 210 ? -15.652 4.133 9.219 1.00 91.56 210 LEU A N 1
ATOM 1707 C CA . LEU A 1 210 ? -16.740 3.543 10.008 1.00 91.56 210 LEU A CA 1
ATOM 1708 C C . LEU A 1 210 ? -18.063 3.538 9.228 1.00 91.56 210 LEU A C 1
ATOM 1710 O O . LEU A 1 210 ? -18.751 2.522 9.210 1.00 91.56 210 LEU A O 1
ATOM 1714 N N . ILE A 1 211 ? -18.379 4.624 8.513 1.00 89.19 211 ILE A N 1
ATOM 1715 C CA . ILE A 1 211 ? -19.546 4.688 7.618 1.00 89.19 211 ILE A CA 1
ATOM 1716 C C . ILE A 1 211 ? -19.432 3.633 6.513 1.00 89.19 211 ILE A C 1
ATOM 1718 O O . ILE A 1 211 ? -20.404 2.934 6.231 1.00 89.19 211 ILE A O 1
ATOM 1722 N N . LEU A 1 212 ? -18.251 3.487 5.902 1.00 88.50 212 LEU A N 1
ATOM 1723 C CA . LEU A 1 212 ? -18.015 2.453 4.897 1.00 88.50 212 LEU A CA 1
ATOM 1724 C C . LEU A 1 212 ? -18.239 1.052 5.489 1.00 88.50 212 LEU A C 1
ATOM 1726 O O . LEU A 1 212 ? -18.963 0.252 4.908 1.00 88.50 212 LEU A O 1
ATOM 1730 N N . LEU A 1 213 ? -17.679 0.759 6.665 1.00 88.88 213 LEU A N 1
ATOM 1731 C CA . LEU A 1 213 ? -17.846 -0.533 7.337 1.00 88.88 213 LEU A CA 1
ATOM 1732 C C . LEU A 1 213 ? -19.311 -0.830 7.658 1.00 88.88 213 LEU A C 1
ATOM 1734 O O . LEU A 1 213 ? -19.773 -1.938 7.383 1.00 88.88 213 LEU A O 1
ATOM 1738 N N . GLN A 1 214 ? -20.045 0.152 8.178 1.00 87.69 214 GLN A N 1
ATOM 1739 C CA . GLN A 1 214 ? -21.471 0.018 8.442 1.00 87.69 214 GLN A CA 1
ATOM 1740 C C . GLN A 1 214 ? -22.242 -0.318 7.159 1.00 87.69 214 GLN A C 1
ATOM 1742 O O . GLN A 1 214 ? -23.010 -1.280 7.137 1.00 87.69 214 GLN A O 1
ATOM 1747 N N . GLN A 1 215 ? -21.995 0.420 6.072 1.00 84.25 215 GLN A N 1
ATOM 1748 C CA . GLN A 1 215 ? -22.638 0.186 4.774 1.00 84.25 215 GLN A CA 1
ATOM 1749 C C . GLN A 1 215 ? -22.313 -1.197 4.192 1.00 84.25 215 GLN A C 1
ATOM 1751 O O . GLN A 1 215 ? -23.148 -1.784 3.507 1.00 84.25 215 GLN A O 1
ATOM 1756 N N . CYS A 1 216 ? -21.114 -1.724 4.451 1.00 81.12 216 CYS A N 1
ATOM 1757 C CA . CYS A 1 216 ? -20.668 -3.011 3.917 1.00 81.12 216 CYS A CA 1
ATOM 1758 C C . CYS A 1 216 ? -21.102 -4.219 4.759 1.00 81.12 216 CYS A C 1
ATOM 1760 O O . CYS A 1 216 ? -21.251 -5.313 4.214 1.00 81.12 216 CYS A O 1
ATOM 1762 N N . LYS A 1 217 ? -21.206 -4.067 6.086 1.00 79.94 217 LYS A N 1
ATOM 1763 C CA . LYS A 1 217 ? -21.268 -5.198 7.030 1.00 79.94 217 LYS A CA 1
ATOM 1764 C C . LYS A 1 217 ? -22.478 -5.183 7.964 1.00 79.94 217 LYS A C 1
ATOM 1766 O O . LYS A 1 217 ? -22.696 -6.195 8.629 1.00 79.94 217 LYS A O 1
ATOM 1771 N N . GLY A 1 218 ? -23.264 -4.101 7.987 1.00 82.75 218 GLY A N 1
ATOM 1772 C CA . GLY A 1 218 ? -24.547 -4.011 8.692 1.00 82.75 218 GLY A CA 1
ATOM 1773 C C . GLY A 1 218 ? -24.473 -4.545 10.123 1.00 82.75 218 GLY A C 1
ATOM 1774 O O . GLY A 1 218 ? -23.771 -3.986 10.961 1.00 82.75 218 GLY A O 1
ATOM 1775 N N . SER A 1 219 ? -25.123 -5.684 10.373 1.00 82.88 219 SER A N 1
ATOM 1776 C CA . SER A 1 219 ? -25.198 -6.318 11.694 1.00 82.88 219 SER A CA 1
ATOM 1777 C C . SER A 1 219 ? -23.843 -6.696 12.305 1.00 82.88 219 SER A C 1
ATOM 1779 O O . SER A 1 219 ? -23.672 -6.561 13.513 1.00 82.88 219 SER A O 1
ATOM 1781 N N . GLN A 1 220 ? -22.848 -7.118 11.509 1.00 83.44 220 GLN A N 1
ATOM 1782 C CA . GLN A 1 220 ? -21.505 -7.425 12.038 1.00 83.44 220 GLN A CA 1
ATOM 1783 C C . GLN A 1 220 ? -20.808 -6.164 12.557 1.00 83.44 220 GLN A C 1
ATOM 1785 O O . GLN A 1 220 ? -20.106 -6.213 13.565 1.00 83.44 220 GLN A O 1
ATOM 1790 N N . PHE A 1 221 ? -21.007 -5.035 11.868 1.00 86.56 221 PHE A N 1
ATOM 1791 C CA . PHE A 1 221 ? -20.525 -3.744 12.343 1.00 86.56 221 PHE A CA 1
ATOM 1792 C C . PHE A 1 221 ? -21.278 -3.325 13.603 1.00 86.56 221 PHE A C 1
ATOM 1794 O O . PHE A 1 221 ? -20.638 -2.929 14.566 1.00 86.56 221 PHE A O 1
ATOM 1801 N N . GLU A 1 222 ? -22.607 -3.450 13.625 1.00 86.25 222 GLU A N 1
ATOM 1802 C CA . GLU A 1 222 ? -23.420 -3.088 14.791 1.00 86.25 222 GLU A CA 1
ATOM 1803 C C . GLU A 1 222 ? -22.998 -3.868 16.037 1.00 86.25 222 GLU A C 1
ATOM 1805 O O . GLU A 1 222 ? -22.731 -3.252 17.061 1.00 86.25 222 GLU A O 1
ATOM 1810 N N . THR A 1 223 ? -22.811 -5.188 15.926 1.00 88.00 223 THR A N 1
ATOM 1811 C CA . THR A 1 223 ? -22.327 -6.022 17.040 1.00 88.00 223 THR A CA 1
ATOM 1812 C C . THR A 1 223 ? -20.945 -5.578 17.528 1.00 88.00 223 THR A C 1
ATOM 1814 O O . THR A 1 223 ? -20.703 -5.505 18.730 1.00 88.00 223 THR A O 1
ATOM 1817 N N . ALA A 1 224 ? -20.028 -5.251 16.611 1.00 88.25 224 ALA A N 1
ATOM 1818 C CA . ALA A 1 224 ? -18.704 -4.747 16.976 1.00 88.25 224 ALA A CA 1
ATOM 1819 C C . ALA A 1 224 ? -18.753 -3.330 17.576 1.00 88.25 224 ALA A C 1
ATOM 1821 O O . ALA A 1 224 ? -17.939 -2.996 18.434 1.00 88.25 224 ALA A O 1
ATOM 1822 N N . TRP A 1 225 ? -19.692 -2.494 17.129 1.00 89.81 225 TRP A N 1
ATOM 1823 C CA . TRP A 1 225 ? -19.865 -1.115 17.577 1.00 89.81 225 TRP A CA 1
ATOM 1824 C C . TRP A 1 225 ? -20.627 -1.014 18.903 1.00 89.81 225 TRP A C 1
ATOM 1826 O O . TRP A 1 225 ? -20.418 -0.059 19.647 1.00 89.81 225 TRP A O 1
ATOM 1836 N N . ASP A 1 226 ? -21.477 -1.990 19.235 1.00 88.00 226 ASP A N 1
ATOM 1837 C CA . ASP A 1 226 ? -22.337 -1.975 20.425 1.00 88.00 226 ASP A CA 1
ATOM 1838 C C . ASP A 1 226 ? -21.561 -1.722 21.720 1.00 88.00 226 ASP A C 1
ATOM 1840 O O . ASP A 1 226 ? -21.985 -0.912 22.542 1.00 88.00 226 ASP A O 1
ATOM 1844 N N . LYS A 1 227 ? -20.371 -2.313 21.865 1.00 89.19 227 LYS A N 1
ATOM 1845 C CA . LYS A 1 227 ? -19.500 -2.110 23.037 1.00 89.19 227 LYS A CA 1
ATOM 1846 C C . LYS A 1 227 ? -18.939 -0.690 23.183 1.00 89.19 227 LYS A C 1
ATOM 1848 O O . LYS A 1 227 ? -18.429 -0.350 24.246 1.00 89.19 227 LYS A O 1
ATOM 1853 N N . HIS A 1 228 ? -19.032 0.133 22.139 1.00 87.38 228 HIS A N 1
ATOM 1854 C CA . HIS A 1 228 ? -18.545 1.516 22.109 1.00 87.38 228 HIS A CA 1
ATOM 1855 C C . HIS A 1 228 ? -19.674 2.555 22.197 1.00 87.38 228 HIS A C 1
ATOM 1857 O O . HIS A 1 228 ? -19.384 3.741 22.354 1.00 87.38 228 HIS A O 1
ATOM 1863 N N . LYS A 1 229 ? -20.952 2.145 22.107 1.00 79.19 229 LYS A N 1
ATOM 1864 C CA . LYS A 1 229 ? -22.113 3.060 22.053 1.00 79.19 229 LYS A CA 1
ATOM 1865 C C . LYS A 1 229 ? -22.252 3.953 23.289 1.00 79.19 229 LYS A C 1
ATOM 1867 O O . LYS A 1 229 ? -22.682 5.096 23.153 1.00 79.19 229 LYS A O 1
ATOM 1872 N N . ASP A 1 230 ? -21.851 3.449 24.452 1.00 81.75 230 ASP A N 1
ATOM 1873 C CA . ASP A 1 230 ? -21.956 4.161 25.730 1.00 81.75 230 ASP A CA 1
ATOM 1874 C C . ASP A 1 230 ? -20.707 5.001 26.068 1.00 81.75 230 ASP A C 1
ATOM 1876 O O . ASP A 1 230 ? -20.684 5.688 27.090 1.00 81.75 230 ASP A O 1
ATOM 1880 N N . ASP A 1 231 ? -19.655 4.979 25.234 1.00 84.06 231 ASP A N 1
ATOM 1881 C CA . ASP A 1 231 ? -18.456 5.792 25.468 1.00 84.06 231 ASP A CA 1
ATOM 1882 C C . ASP A 1 231 ? -18.769 7.275 25.181 1.00 84.06 231 ASP A C 1
ATOM 1884 O O . ASP A 1 231 ? -19.048 7.636 24.030 1.00 84.06 231 ASP A O 1
ATOM 1888 N N . PRO A 1 232 ? -18.680 8.175 26.182 1.00 81.38 232 PRO A N 1
ATOM 1889 C CA . PRO A 1 232 ? -19.031 9.584 26.016 1.00 81.38 232 PRO A CA 1
ATOM 1890 C C . PRO A 1 232 ? -18.214 10.273 24.917 1.00 81.38 232 PRO A C 1
ATOM 1892 O O . PRO A 1 232 ? -18.725 11.185 24.268 1.00 81.38 232 PRO A O 1
ATOM 1895 N N . ASN A 1 233 ? -16.989 9.809 24.641 1.00 79.88 233 ASN A N 1
ATOM 1896 C CA . ASN A 1 233 ? -16.132 10.372 23.594 1.00 79.88 233 ASN A CA 1
ATOM 1897 C C . ASN A 1 233 ? -16.566 9.970 22.175 1.00 79.88 233 ASN A C 1
ATOM 1899 O O . ASN A 1 233 ? -16.132 10.595 21.206 1.00 79.88 233 ASN A O 1
ATOM 1903 N N . LEU A 1 234 ? -17.397 8.931 22.049 1.00 82.06 234 LEU A N 1
ATOM 1904 C CA . LEU A 1 234 ? -17.844 8.350 20.781 1.00 82.06 234 LEU A CA 1
ATOM 1905 C C . LEU A 1 234 ? -19.342 8.569 20.526 1.00 82.06 234 LEU A C 1
ATOM 1907 O O . LEU A 1 234 ? -19.793 8.377 19.398 1.00 82.06 234 LEU A O 1
ATOM 1911 N N . THR A 1 235 ? -20.104 9.044 21.519 1.00 73.19 235 THR A N 1
ATOM 1912 C CA . THR A 1 235 ? -21.544 9.359 21.389 1.00 73.19 235 THR A CA 1
ATOM 1913 C C . THR A 1 235 ? -21.865 10.266 20.196 1.00 73.19 235 THR A C 1
ATOM 1915 O O . THR A 1 235 ? -22.877 10.068 19.526 1.00 73.19 235 THR A O 1
ATOM 1918 N N . ALA A 1 236 ? -20.974 11.206 19.862 1.00 75.12 236 ALA A N 1
ATOM 1919 C CA . ALA A 1 236 ? -21.115 12.098 18.709 1.00 75.12 236 ALA A CA 1
ATOM 1920 C C . ALA A 1 236 ? -21.111 11.369 17.347 1.00 75.12 236 ALA A C 1
ATOM 1922 O O . ALA A 1 236 ? -21.598 11.913 16.356 1.00 75.12 236 ALA A O 1
ATOM 1923 N N . LEU A 1 237 ? -20.584 10.141 17.284 1.00 78.38 237 LEU A N 1
ATOM 1924 C CA . LEU A 1 237 ? -20.532 9.332 16.063 1.00 78.38 237 LEU A CA 1
ATOM 1925 C C . LEU A 1 237 ? -21.836 8.563 15.822 1.00 78.38 237 LEU A C 1
ATOM 1927 O O . LEU A 1 237 ? -22.207 8.362 14.669 1.00 78.38 237 LEU A O 1
ATOM 1931 N N . GLY A 1 238 ? -22.564 8.201 16.885 1.00 67.75 238 GLY A N 1
ATOM 1932 C CA . GLY A 1 238 ? -23.819 7.440 16.820 1.00 67.75 238 GLY A CA 1
ATOM 1933 C C . GLY A 1 238 ? -24.839 7.972 15.797 1.00 67.75 238 GLY A C 1
ATOM 1934 O O . GLY A 1 238 ? -25.301 7.201 14.953 1.00 67.75 238 GLY A O 1
ATOM 1935 N N . PRO A 1 239 ? -25.146 9.286 15.785 1.00 71.75 239 PRO A N 1
ATOM 1936 C CA . PRO A 1 239 ? -26.068 9.875 14.814 1.00 71.75 239 PRO A CA 1
ATOM 1937 C C . PRO A 1 239 ? -25.619 9.717 13.355 1.00 71.75 239 PRO A C 1
ATOM 1939 O O . PRO A 1 239 ? -26.459 9.532 12.474 1.00 71.75 239 PRO A O 1
ATOM 1942 N N . SER A 1 240 ? -24.306 9.727 13.095 1.00 74.06 240 SER A N 1
ATOM 1943 C CA . SER A 1 240 ? -23.741 9.613 11.739 1.00 74.06 240 SER A CA 1
ATOM 1944 C C . SER A 1 240 ? -23.991 8.243 11.104 1.00 74.06 240 SER A C 1
ATOM 1946 O O . SER A 1 240 ? -23.978 8.129 9.880 1.00 74.06 240 SER A O 1
ATOM 1948 N N . PHE A 1 241 ? -24.259 7.225 11.925 1.00 70.62 241 PHE A N 1
ATOM 1949 C CA . PHE A 1 241 ? -24.600 5.877 11.474 1.00 70.62 241 PHE A CA 1
ATOM 1950 C C . PHE A 1 241 ? -26.105 5.700 11.226 1.00 70.62 241 PHE A C 1
ATOM 1952 O O . PHE A 1 241 ? -26.518 4.878 10.417 1.00 70.62 241 PHE A O 1
ATOM 1959 N N . SER A 1 242 ? -26.953 6.491 11.884 1.00 59.25 242 SER A N 1
ATOM 1960 C CA . SER A 1 242 ? -28.416 6.334 11.829 1.00 59.25 242 SER A CA 1
ATOM 1961 C C . SER A 1 242 ? -29.097 6.941 10.590 1.00 59.25 242 SER A C 1
ATOM 1963 O O . SER A 1 242 ? -30.291 6.739 10.396 1.00 59.25 242 SER A O 1
ATOM 1965 N N . GLY A 1 243 ? -28.368 7.677 9.741 1.00 53.44 243 GLY A N 1
ATOM 1966 C CA . GLY A 1 243 ? -28.952 8.452 8.642 1.00 53.44 243 GLY A CA 1
ATOM 1967 C C . GLY A 1 243 ? -28.315 8.202 7.275 1.00 53.44 243 GLY A C 1
ATOM 1968 O O . GLY A 1 243 ? -27.451 8.975 6.862 1.00 53.44 243 GLY A O 1
ATOM 1969 N N . ARG A 1 244 ? -28.772 7.166 6.553 1.00 51.38 244 ARG A N 1
ATOM 1970 C CA . ARG A 1 244 ? -28.823 7.098 5.072 1.00 51.38 244 ARG A CA 1
ATOM 1971 C C . ARG A 1 244 ? -29.483 5.793 4.611 1.00 51.38 244 ARG A C 1
ATOM 1973 O O . ARG A 1 244 ? -28.829 4.763 4.474 1.00 51.38 244 ARG A O 1
ATOM 1980 N N . ASP A 1 245 ? -30.775 5.881 4.319 1.00 45.34 245 ASP A N 1
ATOM 1981 C CA . ASP A 1 245 ? -31.573 4.803 3.739 1.00 45.34 245 ASP A CA 1
ATOM 1982 C C . ASP A 1 245 ? -31.072 4.378 2.345 1.00 45.34 245 ASP A C 1
ATOM 1984 O O . ASP A 1 245 ? -30.723 5.216 1.510 1.00 45.34 245 ASP A O 1
ATOM 1988 N N . ALA A 1 246 ? -31.055 3.056 2.134 1.00 41.59 246 ALA A N 1
ATOM 1989 C CA . ALA A 1 246 ? -31.143 2.204 0.930 1.00 41.59 246 ALA A CA 1
ATOM 1990 C C . ALA A 1 246 ? -30.761 2.704 -0.493 1.00 41.59 246 ALA A C 1
ATOM 1992 O O . ALA A 1 246 ? -30.326 1.898 -1.319 1.00 41.59 246 ALA A O 1
ATOM 1993 N N . ALA A 1 247 ? -30.892 3.984 -0.842 1.00 38.91 247 ALA A N 1
ATOM 1994 C CA . ALA A 1 247 ? -30.705 4.496 -2.203 1.00 38.91 247 ALA A CA 1
ATOM 1995 C C . ALA A 1 247 ? -29.226 4.622 -2.622 1.00 38.91 247 ALA A C 1
ATOM 1997 O O . ALA A 1 247 ? -28.876 4.354 -3.773 1.00 38.91 247 ALA A O 1
ATOM 1998 N N . THR A 1 248 ? -28.333 4.968 -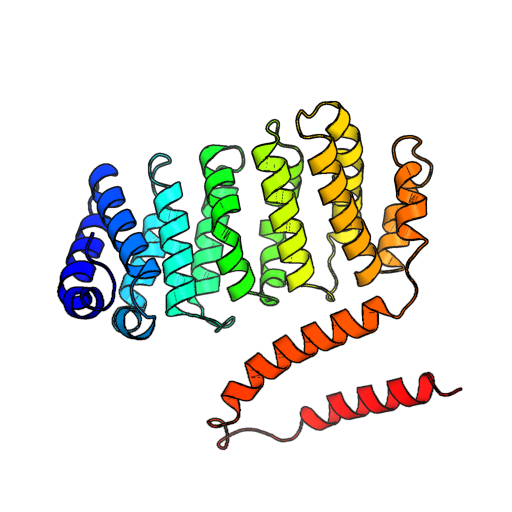1.688 1.00 43.31 248 THR A N 1
ATOM 1999 C CA . THR A 1 248 ? -26.887 5.106 -1.972 1.00 43.31 248 THR A CA 1
ATOM 2000 C C . THR A 1 248 ? -26.225 3.745 -2.222 1.00 43.31 248 THR A C 1
ATOM 2002 O O . THR A 1 248 ? -25.340 3.624 -3.066 1.00 43.31 248 THR A O 1
ATOM 2005 N N . VAL A 1 249 ? -26.707 2.701 -1.539 1.00 46.25 249 VAL A N 1
ATOM 2006 C CA . VAL A 1 249 ? -26.213 1.319 -1.654 1.00 46.25 249 VAL A CA 1
ATOM 2007 C C . VAL A 1 249 ? -26.437 0.778 -3.069 1.00 46.25 249 VAL A C 1
ATOM 2009 O O . VAL A 1 249 ? -25.537 0.172 -3.647 1.00 46.25 249 VAL A O 1
ATOM 2012 N N . LYS A 1 250 ? -27.585 1.095 -3.683 1.00 39.28 250 LYS A N 1
ATOM 2013 C CA . LYS A 1 250 ? -27.932 0.666 -5.045 1.00 39.28 250 LYS A CA 1
ATOM 2014 C C . LYS A 1 250 ? -26.995 1.261 -6.105 1.00 39.28 250 LYS A C 1
ATOM 2016 O O . LYS A 1 250 ? -26.565 0.541 -7.001 1.00 39.28 250 LYS A O 1
ATOM 2021 N N . ASN A 1 251 ? -26.618 2.537 -5.977 1.00 35.97 251 ASN A N 1
ATOM 2022 C CA . ASN A 1 251 ? -25.716 3.198 -6.930 1.00 35.97 251 ASN A CA 1
ATOM 2023 C C . ASN A 1 251 ? -24.256 2.744 -6.784 1.00 35.97 251 ASN A C 1
ATOM 2025 O O . ASN A 1 251 ? -23.591 2.513 -7.792 1.00 35.97 251 ASN A O 1
ATOM 2029 N N . SER A 1 252 ? -23.767 2.555 -5.557 1.00 40.41 252 SER A N 1
ATOM 2030 C CA . SER A 1 252 ? -22.405 2.058 -5.316 1.00 40.41 252 SER A CA 1
ATOM 2031 C C . SER A 1 252 ? -22.230 0.605 -5.779 1.00 40.41 252 SER A C 1
ATOM 2033 O O . SER A 1 252 ? -21.216 0.277 -6.399 1.00 40.41 252 SER A O 1
ATOM 2035 N N . LEU A 1 253 ? -23.243 -0.248 -5.561 1.00 46.06 253 LEU A N 1
ATOM 2036 C CA . LEU A 1 253 ? -23.284 -1.624 -6.076 1.00 46.06 253 LEU A CA 1
ATOM 2037 C C . LEU A 1 253 ? -23.301 -1.659 -7.609 1.00 46.06 253 LEU A C 1
ATOM 2039 O O . LEU A 1 253 ? -22.534 -2.409 -8.207 1.00 46.06 253 LEU A O 1
ATOM 2043 N N . LEU A 1 254 ? -24.113 -0.813 -8.255 1.00 40.94 254 LEU A N 1
ATOM 2044 C CA . LEU A 1 254 ? -24.214 -0.778 -9.716 1.00 40.94 254 LEU A CA 1
ATOM 2045 C C . LEU A 1 254 ? -22.915 -0.293 -10.380 1.00 40.94 254 LEU A C 1
ATOM 2047 O O . LEU A 1 254 ? -22.540 -0.800 -11.434 1.00 40.94 254 LEU A O 1
ATOM 2051 N N . ILE A 1 255 ? -22.219 0.676 -9.776 1.00 45.00 255 ILE A N 1
ATOM 2052 C CA . ILE A 1 255 ? -20.950 1.210 -10.297 1.00 45.00 255 ILE A CA 1
ATOM 2053 C C . ILE A 1 255 ? -19.815 0.199 -10.109 1.00 45.00 255 ILE A C 1
ATOM 2055 O O . ILE A 1 255 ? -19.035 -0.011 -11.034 1.00 45.00 255 ILE A O 1
ATOM 2059 N N . SER A 1 256 ? -19.744 -0.470 -8.955 1.00 43.12 256 SER A N 1
ATOM 2060 C CA . SER A 1 256 ? -18.713 -1.483 -8.695 1.00 43.12 256 SER A CA 1
ATOM 2061 C C . SER A 1 256 ? -18.924 -2.750 -9.542 1.00 43.12 256 SER A C 1
ATOM 2063 O O . SER A 1 256 ? -17.975 -3.263 -10.141 1.00 43.12 256 SER A O 1
ATOM 2065 N N . MET A 1 257 ? -20.178 -3.200 -9.715 1.00 44.53 257 MET A N 1
ATOM 2066 C CA . MET A 1 257 ? -20.509 -4.283 -10.655 1.00 44.53 257 MET A CA 1
ATOM 2067 C C . MET A 1 257 ? -20.202 -3.890 -12.101 1.00 44.53 257 MET A C 1
ATOM 2069 O O . MET A 1 257 ? -19.613 -4.689 -12.819 1.00 44.53 257 MET A O 1
ATOM 2073 N N . LYS A 1 258 ? -20.512 -2.655 -12.523 1.00 38.25 258 LYS A N 1
ATOM 2074 C CA . LYS A 1 258 ? -20.137 -2.165 -13.858 1.00 38.25 258 LYS A CA 1
ATOM 2075 C C . LYS A 1 258 ? -18.627 -2.102 -14.055 1.00 38.25 258 LYS A C 1
ATOM 2077 O O . LYS A 1 258 ? -18.176 -2.501 -15.113 1.00 38.25 258 LYS A O 1
ATOM 2082 N N . MET A 1 259 ? -17.846 -1.660 -13.070 1.00 41.81 259 MET A N 1
ATOM 2083 C CA . MET A 1 259 ? -16.378 -1.644 -13.177 1.00 41.81 259 MET A CA 1
ATOM 2084 C C . MET A 1 259 ? -15.785 -3.057 -13.244 1.00 41.81 259 MET A C 1
ATOM 2086 O O . MET A 1 259 ? -14.841 -3.294 -13.990 1.00 41.81 259 MET A O 1
ATOM 2090 N N . THR A 1 260 ? -16.375 -4.014 -12.526 1.00 44.66 260 THR A N 1
ATOM 2091 C CA . THR A 1 260 ? -15.941 -5.420 -12.571 1.00 44.66 260 THR A CA 1
ATOM 2092 C C . THR A 1 260 ? -16.349 -6.108 -13.884 1.00 44.66 260 THR A C 1
ATOM 2094 O O . THR A 1 260 ? -15.591 -6.918 -14.409 1.00 44.66 260 THR A O 1
ATOM 2097 N N . LEU A 1 261 ? -17.519 -5.769 -14.442 1.00 41.22 261 LEU A N 1
ATOM 2098 C CA . LEU A 1 261 ? -18.016 -6.307 -15.716 1.00 41.22 261 LEU A CA 1
ATOM 2099 C C . LEU A 1 261 ? -17.342 -5.656 -16.935 1.00 41.22 261 LEU A C 1
ATOM 2101 O O . LEU A 1 261 ? -16.900 -6.374 -17.821 1.00 41.22 261 LEU A O 1
ATOM 2105 N N . LEU A 1 262 ? -17.133 -4.334 -16.944 1.00 38.81 262 LEU A N 1
ATOM 2106 C CA . LEU A 1 262 ? -16.405 -3.628 -18.013 1.00 38.81 262 LEU A CA 1
ATOM 2107 C C . LEU A 1 262 ? -14.945 -4.090 -18.130 1.00 38.81 262 LEU A C 1
ATOM 2109 O O . LEU A 1 262 ? -14.416 -4.165 -19.237 1.00 38.81 262 LEU A O 1
ATOM 2113 N N . ASN A 1 263 ? -14.310 -4.468 -17.016 1.00 40.19 263 ASN A N 1
ATOM 2114 C CA . ASN A 1 263 ? -12.980 -5.085 -17.041 1.00 40.19 263 ASN A CA 1
ATOM 2115 C C . ASN A 1 263 ? -12.985 -6.520 -17.607 1.00 40.19 263 ASN A C 1
ATOM 2117 O O . ASN A 1 263 ? -11.939 -6.994 -18.045 1.00 40.19 263 ASN A O 1
ATOM 2121 N N . ASN A 1 264 ? -14.134 -7.204 -17.635 1.00 37.28 264 ASN A N 1
ATOM 2122 C CA . ASN A 1 264 ? -14.290 -8.519 -18.267 1.00 37.28 264 ASN A CA 1
ATOM 2123 C C . ASN A 1 264 ? -14.758 -8.428 -19.732 1.00 37.28 264 ASN A C 1
ATOM 2125 O O . ASN A 1 264 ? -14.406 -9.291 -20.533 1.00 37.28 264 ASN A O 1
ATOM 2129 N N . ASP A 1 265 ? -15.488 -7.382 -20.123 1.00 32.19 265 ASP A N 1
ATOM 2130 C CA . ASP A 1 265 ? -16.042 -7.259 -21.480 1.00 32.19 265 ASP A CA 1
ATOM 2131 C C . ASP A 1 265 ? -14.976 -6.963 -22.552 1.00 32.19 265 ASP A C 1
ATOM 2133 O O . ASP A 1 265 ? -15.169 -7.280 -23.727 1.00 32.19 265 ASP A O 1
ATOM 2137 N N . HIS A 1 266 ? -13.791 -6.479 -22.163 1.00 31.97 266 HIS A N 1
ATOM 2138 C CA . HIS A 1 266 ? -12.638 -6.394 -23.070 1.00 31.97 266 HIS A CA 1
ATOM 2139 C C . HIS A 1 266 ? -11.974 -7.754 -23.373 1.00 31.97 266 HIS A C 1
ATOM 2141 O O . HIS A 1 266 ? -11.156 -7.836 -24.289 1.00 31.97 266 HIS A O 1
ATOM 2147 N N . LEU A 1 267 ? -12.357 -8.836 -22.680 1.00 32.66 267 LEU A N 1
ATOM 2148 C CA . LEU A 1 267 ? -11.899 -10.207 -22.955 1.00 32.66 267 LEU A CA 1
ATOM 2149 C C . LEU A 1 267 ? -12.868 -11.009 -23.843 1.00 32.66 267 LEU A C 1
ATOM 2151 O O . LEU A 1 267 ? -12.515 -12.096 -24.308 1.00 32.66 267 LEU A O 1
ATOM 2155 N N . HIS A 1 268 ? -14.053 -10.472 -24.155 1.00 29.58 268 HIS A N 1
ATOM 2156 C CA . HIS A 1 268 ? -15.074 -11.194 -24.922 1.00 29.58 268 HIS A CA 1
ATOM 2157 C C . HIS A 1 268 ? -14.815 -11.283 -26.436 1.00 29.58 268 HIS A C 1
ATOM 2159 O O . HIS A 1 268 ? -15.561 -11.963 -27.139 1.00 29.58 268 HIS A O 1
ATOM 2165 N N . ILE A 1 269 ? -13.739 -10.673 -26.948 1.00 30.84 269 ILE A N 1
ATOM 2166 C CA . ILE A 1 269 ? -13.362 -10.780 -28.369 1.00 30.84 269 ILE A CA 1
ATOM 2167 C C . ILE A 1 269 ? -12.357 -11.926 -28.629 1.00 30.84 269 ILE A C 1
ATOM 2169 O O . ILE A 1 269 ? -12.155 -12.289 -29.784 1.00 30.84 269 ILE A O 1
ATOM 2173 N N . ILE A 1 270 ? -11.773 -12.578 -27.603 1.00 30.16 270 ILE A N 1
ATOM 2174 C CA . ILE A 1 270 ? -10.718 -13.602 -27.826 1.00 30.16 270 ILE A CA 1
ATOM 2175 C C . ILE A 1 270 ? -10.994 -14.996 -27.212 1.00 30.16 270 ILE A C 1
ATOM 2177 O O . ILE A 1 270 ? -10.312 -15.951 -27.571 1.00 30.16 270 ILE A O 1
ATOM 2181 N N . SER A 1 271 ? -12.024 -15.220 -26.389 1.00 27.20 271 SER A N 1
ATOM 2182 C CA . SER A 1 271 ? -12.218 -16.533 -25.726 1.00 27.20 271 SER A CA 1
ATOM 2183 C C . SER A 1 271 ? -13.245 -17.481 -26.365 1.00 27.20 271 SER A C 1
ATOM 2185 O O . SER A 1 271 ? -13.727 -18.406 -25.711 1.00 27.20 271 SER A O 1
ATOM 2187 N N . HIS A 1 272 ? -13.549 -17.345 -27.660 1.00 26.66 272 HIS A N 1
ATOM 2188 C CA . HIS A 1 272 ? -14.451 -18.278 -28.353 1.00 26.66 272 HIS A CA 1
ATOM 2189 C C . HIS A 1 272 ? -13.795 -19.625 -28.718 1.00 26.66 272 HIS A C 1
ATOM 2191 O O . HIS A 1 272 ? -14.121 -20.211 -29.742 1.00 26.66 272 HIS A O 1
ATOM 2197 N N . VAL A 1 273 ? -12.880 -20.146 -27.895 1.00 34.72 273 VAL A N 1
ATOM 2198 C CA . VAL A 1 273 ? -12.382 -21.525 -27.986 1.00 34.72 273 VAL A CA 1
ATOM 2199 C C . VAL A 1 273 ? -12.055 -22.021 -26.572 1.00 34.72 273 VAL A C 1
ATOM 2201 O O . VAL A 1 273 ? -11.128 -21.529 -25.941 1.00 34.72 273 VAL A O 1
ATOM 2204 N N . MET A 1 274 ? -12.800 -23.038 -26.122 1.00 29.61 274 MET A N 1
ATOM 2205 C CA . MET A 1 274 ? -12.561 -23.886 -24.938 1.00 29.61 274 MET A CA 1
ATOM 2206 C C . MET A 1 274 ? -12.896 -23.327 -23.537 1.00 29.61 274 MET A C 1
ATOM 2208 O O . MET A 1 274 ? -12.006 -22.905 -22.813 1.00 29.61 274 MET A O 1
ATOM 2212 N N . TRP A 1 275 ? -14.155 -23.478 -23.088 1.00 28.17 275 TRP A N 1
ATOM 2213 C CA . TRP A 1 275 ? -14.577 -24.487 -22.079 1.00 28.17 275 TRP A CA 1
ATOM 2214 C C . TRP A 1 275 ? -16.011 -24.258 -21.531 1.00 28.17 275 TRP A C 1
ATOM 2216 O O . TRP A 1 275 ? -16.322 -23.205 -20.993 1.00 28.17 275 TRP A O 1
ATOM 2226 N N . GLY A 1 276 ? -16.846 -25.306 -21.624 1.00 27.52 276 GLY A N 1
ATOM 2227 C CA . GLY A 1 276 ? -17.752 -25.816 -20.571 1.00 27.52 276 GLY A CA 1
ATOM 2228 C C . GLY A 1 276 ? -18.895 -24.949 -20.014 1.00 27.52 276 GLY A C 1
ATOM 2229 O O . GLY A 1 276 ? -18.741 -24.288 -18.994 1.00 27.52 276 GLY A O 1
ATOM 2230 N N . ALA A 1 277 ? -20.094 -25.089 -20.586 1.00 33.16 277 ALA A N 1
ATOM 2231 C CA . ALA A 1 277 ? -21.343 -24.396 -20.240 1.00 33.16 277 ALA A CA 1
ATOM 2232 C C . ALA A 1 277 ? -22.070 -24.863 -18.947 1.00 33.16 277 ALA A C 1
ATOM 2234 O O . ALA A 1 277 ? -23.284 -25.050 -18.962 1.00 33.16 277 ALA A O 1
ATOM 2235 N N . THR A 1 278 ? -21.380 -25.047 -17.817 1.00 34.22 278 THR A N 1
ATOM 2236 C CA . THR A 1 278 ? -22.024 -25.556 -16.577 1.00 34.22 278 THR A CA 1
ATOM 2237 C C . THR A 1 278 ? -21.982 -24.633 -15.360 1.00 34.22 278 THR A C 1
ATOM 2239 O O . THR A 1 278 ? -22.697 -24.888 -14.398 1.00 34.22 278 THR A O 1
ATOM 2242 N N . THR A 1 279 ? -21.222 -23.537 -15.378 1.00 35.19 279 THR A N 1
ATOM 2243 C CA . THR A 1 279 ? -21.162 -22.579 -14.253 1.00 35.19 279 THR A CA 1
ATOM 2244 C C . THR A 1 279 ? -22.102 -21.381 -14.403 1.00 35.19 279 THR A C 1
ATOM 2246 O O . THR A 1 279 ? -22.484 -20.786 -13.401 1.00 35.19 279 THR A O 1
ATOM 2249 N N . PHE A 1 280 ? -22.547 -21.063 -15.622 1.00 33.69 280 PHE A N 1
ATOM 2250 C CA . PHE A 1 280 ? -23.369 -19.872 -15.881 1.00 33.69 280 PHE A CA 1
ATOM 2251 C C . PHE A 1 280 ? -24.836 -20.020 -15.433 1.00 33.69 280 PHE A C 1
ATOM 2253 O O . PHE A 1 280 ? -25.497 -19.042 -15.095 1.00 33.69 280 PHE A O 1
ATOM 2260 N N . THR A 1 281 ? -25.352 -21.249 -15.369 1.00 34.12 281 THR A N 1
ATOM 2261 C CA . THR A 1 281 ? -26.737 -21.525 -14.952 1.00 34.12 281 THR A CA 1
ATOM 2262 C C . THR A 1 281 ? -26.943 -21.435 -13.438 1.00 34.12 281 THR A C 1
ATOM 2264 O O . THR A 1 281 ? -28.062 -21.194 -12.993 1.00 34.12 281 THR A O 1
ATOM 2267 N N . TYR A 1 282 ? -25.885 -21.560 -12.629 1.00 32.81 282 TYR A N 1
ATOM 2268 C CA . TYR A 1 282 ? -26.001 -21.471 -11.168 1.00 32.81 282 TYR A CA 1
ATOM 2269 C C . TYR A 1 282 ? -26.067 -20.018 -10.668 1.00 32.81 282 TYR A C 1
ATOM 2271 O O . TYR A 1 282 ? -26.764 -19.731 -9.696 1.00 32.81 282 TYR A O 1
ATOM 2279 N N . GLU A 1 283 ? -25.397 -19.084 -11.353 1.00 34.31 283 GLU A N 1
ATOM 2280 C CA . GLU A 1 283 ? -25.421 -17.658 -10.995 1.00 34.31 283 GLU A CA 1
ATOM 2281 C C . GLU A 1 283 ? -26.735 -16.967 -11.398 1.00 34.31 283 GLU A C 1
ATOM 2283 O O . GLU A 1 283 ? -27.223 -16.125 -10.645 1.00 34.31 283 GLU A O 1
ATOM 2288 N N . MET A 1 284 ? -27.376 -17.369 -12.506 1.00 35.38 284 MET A N 1
ATOM 2289 C CA . MET A 1 284 ? -28.697 -16.837 -12.883 1.00 35.38 284 MET A CA 1
ATOM 2290 C C . MET A 1 284 ? -29.833 -17.324 -11.972 1.00 35.38 284 MET A C 1
ATOM 2292 O O . MET A 1 284 ? -30.689 -16.526 -11.596 1.00 35.38 284 MET A O 1
ATOM 2296 N N . ASN A 1 285 ? -29.812 -18.588 -11.536 1.00 32.59 285 ASN A N 1
ATOM 2297 C CA . ASN A 1 285 ? -30.864 -19.122 -10.660 1.00 32.59 285 ASN A CA 1
ATOM 2298 C C . ASN A 1 285 ? -30.833 -18.508 -9.246 1.00 32.59 285 ASN A C 1
ATOM 2300 O O . ASN A 1 285 ? -31.865 -18.412 -8.585 1.00 32.59 285 ASN A O 1
ATOM 2304 N N . CYS A 1 286 ? -29.665 -18.042 -8.789 1.00 36.56 286 CYS A N 1
ATOM 2305 C CA . CYS A 1 286 ? -29.540 -17.301 -7.530 1.00 36.56 286 CYS A CA 1
ATOM 2306 C C . CYS A 1 286 ? -30.085 -15.862 -7.641 1.00 36.56 286 CYS A C 1
ATOM 2308 O O . CYS A 1 286 ? -30.557 -15.306 -6.652 1.00 36.56 286 CYS A O 1
ATOM 2310 N N . LEU A 1 287 ? -30.042 -15.266 -8.839 1.00 36.44 287 LEU A N 1
ATOM 2311 C CA . LEU A 1 287 ? -30.559 -13.924 -9.125 1.00 36.44 287 LEU A CA 1
ATOM 2312 C C . LEU A 1 287 ? -32.088 -13.897 -9.268 1.00 36.44 287 LEU A C 1
ATOM 2314 O O . LEU A 1 287 ? -32.711 -12.962 -8.770 1.00 36.44 287 LEU A O 1
ATOM 2318 N N . GLU A 1 288 ? -32.702 -14.919 -9.874 1.00 36.38 288 GLU A N 1
ATOM 2319 C CA . GLU A 1 288 ? -34.171 -15.017 -9.952 1.00 36.38 288 GLU A CA 1
ATOM 2320 C C . GLU A 1 288 ? -34.804 -15.290 -8.577 1.00 36.38 288 GLU A C 1
ATOM 2322 O O . GLU A 1 288 ? -35.769 -14.625 -8.204 1.00 36.38 288 GLU A O 1
ATOM 2327 N N . GLY A 1 289 ? -34.194 -16.147 -7.747 1.00 36.03 289 GLY A N 1
ATOM 2328 C CA . GLY A 1 289 ? -34.686 -16.409 -6.386 1.00 36.03 289 GLY A CA 1
ATOM 2329 C C . GLY A 1 289 ? -34.625 -15.200 -5.436 1.00 36.03 289 GLY A C 1
ATOM 2330 O O . GLY A 1 289 ? -35.400 -15.125 -4.484 1.00 36.03 289 GLY A O 1
ATOM 2331 N N . LEU A 1 290 ? -33.732 -14.240 -5.698 1.00 36.16 290 LEU A N 1
ATOM 2332 C CA . LEU A 1 290 ? -33.590 -12.998 -4.924 1.00 36.16 290 LEU A CA 1
ATOM 2333 C C . LEU A 1 290 ? -34.527 -11.878 -5.401 1.00 36.16 290 LEU A C 1
ATOM 2335 O O . LEU A 1 290 ? -34.823 -10.970 -4.625 1.00 36.16 290 LEU A O 1
ATOM 2339 N N . LEU A 1 291 ? -35.005 -11.934 -6.648 1.00 36.38 291 LEU A N 1
ATOM 2340 C CA . LEU A 1 291 ? -35.983 -10.979 -7.177 1.00 36.38 29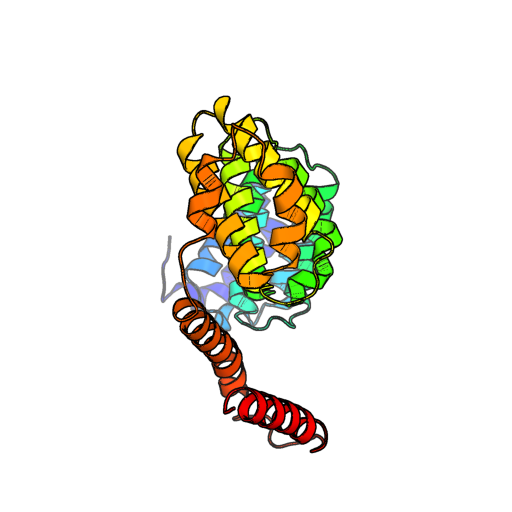1 LEU A CA 1
ATOM 2341 C C . LEU A 1 291 ? -37.414 -11.333 -6.750 1.00 36.38 291 LEU A C 1
ATOM 2343 O O . LEU A 1 291 ? -38.176 -10.425 -6.418 1.00 36.38 291 LEU A O 1
ATOM 2347 N N . ASP A 1 292 ? -37.747 -12.622 -6.645 1.00 35.34 292 ASP A N 1
ATOM 2348 C CA . ASP A 1 292 ? -39.082 -13.063 -6.213 1.00 35.34 292 ASP A CA 1
ATOM 2349 C C . ASP A 1 292 ? -39.337 -12.873 -4.706 1.00 35.34 292 ASP A C 1
ATOM 2351 O O . ASP A 1 292 ? -40.482 -12.714 -4.291 1.00 35.34 292 ASP A O 1
ATOM 2355 N N . GLN A 1 293 ? -38.294 -12.798 -3.871 1.00 38.91 293 GLN A N 1
ATOM 2356 C CA . GLN A 1 293 ? -38.440 -12.547 -2.425 1.00 38.91 293 GLN A CA 1
ATOM 2357 C C . GLN A 1 293 ? -38.626 -11.068 -2.048 1.00 38.91 293 GLN A C 1
ATOM 2359 O O . GLN A 1 293 ? -38.872 -10.765 -0.884 1.00 38.91 293 GLN A O 1
ATOM 2364 N N . VAL A 1 294 ? -38.514 -10.140 -3.004 1.00 40.69 294 VAL A N 1
ATOM 2365 C CA . VAL A 1 294 ? -38.655 -8.687 -2.765 1.00 40.69 294 VAL A CA 1
ATOM 2366 C C . VAL A 1 294 ? -39.970 -8.136 -3.350 1.00 40.69 294 VAL A C 1
ATOM 2368 O O . VAL A 1 294 ? -40.275 -6.956 -3.190 1.00 40.69 294 VAL A O 1
ATOM 2371 N N . ALA A 1 295 ? -40.782 -8.981 -3.997 1.00 39.31 295 ALA A N 1
ATOM 2372 C CA . ALA A 1 295 ? -42.045 -8.593 -4.633 1.00 39.31 295 ALA A CA 1
ATOM 2373 C C . ALA A 1 295 ? -43.324 -8.943 -3.833 1.00 39.31 295 ALA A C 1
ATOM 2375 O O . ALA A 1 295 ? -44.426 -8.769 -4.356 1.00 39.31 295 ALA A O 1
ATOM 2376 N N . THR A 1 296 ? -43.210 -9.370 -2.572 1.00 35.72 296 THR A N 1
ATOM 2377 C CA . THR A 1 296 ? -44.334 -9.567 -1.624 1.00 35.72 296 THR A CA 1
ATOM 2378 C C . THR A 1 296 ? -43.995 -8.998 -0.262 1.00 35.72 296 THR A C 1
ATOM 2380 O O . THR A 1 296 ? -44.896 -8.390 0.354 1.00 35.72 296 THR A O 1
#

Foldseek 3Di:
DDAPPPVLVCCVPLVVCLLVQLPDPDPVSVLVSLVSLLRCLVGDALVSCLVCLVVQLVSLLVCCPDDLVRNLSSLQSNLSSCCRNCPQPLVDVSLVSNVVSLLVVCVVPLLPPSSLLSNLVRCLSSCNSNFQVCVVCCVRLVVSLLVQCPDPAPSSVLSSLVVLQSNCLRNQEDDDPCLLVLLVSLLVSLVVLVVYPCSVSSNVSSLVVLLSSCLRPPPVSCVSCVVVCPPPSCVVSVVVSVDDDDPVSVVSVVVVVCVVVVVCVVVVVPPPDDDDDDPVVVVVVVVVVVVVVVPD

Secondary structure (DSSP, 8-state):
-PPTTTSGGGHHHHHHHHHHHHTSSSHHHHHHHHHHHHHHHHHS-HHHHHTTHHHHHHHHHHHTT--HHHHHHHHHHHHHHHHHHHTT-TT-HHHHHHHHHHHHHHHHSTT-HHHHHHHHHH-HHHHHHHGGGGGGGHHHHHHHHHHHHT-SSHHHHHHHHHHHHHHHHHTTTS--TTHHHHHHHHHHHHHHGGG-TTHHHHHHHHHHHHHHHHHHHTHHHHHHHHTTTT-TTTGGGHHHHS---THHHHHHHHHHHHHHHHHHHTTTTT--SS--TTSHHHHHHHHHHHHHTT--

pLDDT: mean 80.2, std 22.19, range [26.66, 98.5]

=== Feature glossary ===
The record interleaves many kinds of information about one protein. Here is each kind framed as the question it answers.

Q: Are the domains correctly placed relative to each other?
A: Predicted aligned error is AlphaFold's pairwise confidence. Unlike pLDDT (per-residue), PAE is per-residue-pair and captures whether two parts of the structure are correctly placed relative to each other. Units are ångströms of expected positional error.

Q: Which residues are in helices, strands, or loops?
A: Eight-state secondary structure (DSSP): H is the canonical α-helix, G the tighter 3₁₀-helix, I the wider π-helix; E/B are β-structure, T and S are turns and bends, and '-' is everything else. DSSP derives these from the pattern of main-chain N–H···O=C hydrogen bonds, not from the sequence.

Q: What if only a Cα trace is available?
A: P-SEA three-state annotation labels each residue as helix, strand, or coil based purely on the geometry of the Cα trace. It serves as a fallback when the full backbone (and thus DSSP) is unavailable.

Q: What are the backbone torsion angles?
A: φ (phi) and ψ (psi) are the two rotatable backbone dihedrals per residue: φ is the C(i-1)–N–Cα–C torsion, ψ is the N–Cα–C–N(i+1) torsion, both in degrees on (−180°, 180°]. α-helical residues cluster near (−60°, −45°); β-strand residues near (−120°, +130°). A Ramachandran plot is simply a scatter of (φ, ψ) for every residue.

Q: What known structures does this most resemble?
A: Structural nearest neighbors (via Foldseek easy-search vs the PDB). Reported per hit: target PDB id, E-value, and alignment TM-score. A TM-score above ~0.5 is the conventional threshold for 'same fold'.

Q: What family and function is it annotated with?
A: Database cross-references. InterPro integrates a dozen domain/family signature databases into unified entries with residue-range hits. GO terms attach function/process/location labels with evidence codes. CATH codes position the fold in a four-level structural taxonomy. Organism is the NCBI-taxonomy species name.

Q: Which residues are buried vs exposed?
A: Solvent accessibility: the surface area of each residue that a 1.4 Å water probe can touch, in Å². When only backbone atoms are present the absolute values are lower than full-atom SASA (side chains contribute most of the area) and are flagged as backbone-only.

Q: What do the diagnostic plots show?
A: Three diagnostic plots accompany the record. The Cα contact map visualizes the tertiary structure as a 2D adjacency matrix (8 Å cutoff, sequence-local contacts suppressed). The Ramachandran plot shows the distribution of backbone (φ, ψ) torsions, with points in the α and β basins reflecting secondary structure content. The PAE plot shows AlphaFold's inter-residue confidence as a color matrix.

Q: What is the amino-acid chain?
A: The amino-acid sequence is the protein's primary structure: the linear order of residues from the N-terminus to the C-terminus, written in one-letter code. Everything else here — the 3D coordinates, the secondary structure, the domain annotations — is ultimately a consequence of this string.

Q: What do the rendered images show?
A: The six renders are orthographic views along the three Cartesian axes in both directions. Representation (cartoon, sticks, or surface) and color scheme (sequence-rainbow or by-chain) vary across proteins so the training set covers all the common visualization conventions.

Q: Where is each backbone atom in 3D?
A: The mmCIF table is the protein's shape written out atom by atom. For each backbone N, Cα, C, and carbonyl O, it records an (x, y, z) coordinate triple in Å plus the residue type, chain letter, and residue number.

Q: How mobile is each atom in the crystal?
A: For experimental (PDB) structures, the B-factor (temperature factor) quantifies the positional spread of each atom in the crystal — a combination of thermal vibration and static disorder — in units of Å². High B-factors mark flexible loops or poorly resolved regions; low B-factors mark the rigid, well-ordered core.

Q: How big and how compact is the whole molecule?
A: Three whole-structure scalars: the radius of gyration (RMS distance of Cα from centroid, in Å), the count of Cα–Cα contacts (pairs closer than 8 Å and separated by more than four residues in sequence — i.e. tertiary, not local, contacts), and the bounding-box dimensions. Together they distinguish compact globular folds from extended fibres or disordered chains.

Q: What does the local fold look like, residue by residue?
A: A 3Di character summarizes, for each residue, the relative orientation of the Cα frame of its nearest spatial neighbor. Because it encodes fold topology rather than chemistry, 3Di alignments detect remote structural similarity that sequence alignment misses.

Q: How confident is the AlphaFold model at each residue?
A: For AlphaFold models, the B-factor field carries pLDDT — the model's own estimate of local accuracy on a 0–100 scale. Regions with pLDDT<50 should be treated as essentially unmodeled; they often correspond to intrinsically disordered segments.